Protein AF-A0A914TW33-F1 (afdb_monomer)

Solvent-accessible surface area (backbone atoms only — not comparable to full-atom values): 10753 Å² total; per-residue (Å²): 112,72,66,63,51,52,50,54,51,51,51,52,47,51,56,58,58,33,64,78,43,90,45,73,62,55,29,31,45,52,51,35,54,52,38,49,52,51,46,54,52,46,65,73,74,45,89,74,93,46,74,65,55,53,50,48,47,53,54,30,50,54,36,48,55,54,39,37,50,64,62,45,38,86,74,41,42,73,59,54,51,50,37,69,62,43,51,62,33,57,78,67,67,37,55,77,65,50,42,69,50,54,79,52,48,56,56,52,44,53,53,47,68,72,42,51,69,60,42,55,53,51,50,50,54,53,39,63,72,62,34,91,52,61,70,59,25,47,51,52,49,52,51,36,52,50,53,50,50,50,51,53,52,49,39,52,55,61,58,67,38,76,69,39,67,85,49,68,61,65,77,65,54,77,56,67,66,59,54,53,58,60,56,57,76,73,55,86,88,127

Sequence (190 aa):
ALLNGQQAEIEGLLNRLAVALKTKKEKLVFQINNYDIILTVLDEKLQGETKERTSFWELQQTKINAYVEEVLYPHFHSLIQFVNECEPLIDQNHSQLLKRHTGKVMQLVRSFGADWKRAIEAINHEILQSFTNFKNGTAILQNAFTQFIQYYQRFNKVLSHEAFNECTVKQELINVHHIMMELKKYKPVY

Secondary structure (DSSP, 8-state):
-HHHHHHHHHHHHHHHHHTTSSSHHHHHHHHHHHHHHHHHHHHHHS-S--HHHHHHHHHHHHHHHHHHHHHHHHHHHHHHHHHHHHHHHHHTT-HHHHGGGHHHHHHHHHHHHHHHHHHHHHHHHHHHHH-SSHHHHHHHHHHHHHHHHHHHHHHHHHHTSGGGTT-GGGGGPPPHHHHHHHHGGGS---

Mean predicted aligned error: 4.87 Å

Structure (mmCIF, N/CA/C/O backbone):
data_AF-A0A914TW33-F1
#
_entry.id   AF-A0A914TW33-F1
#
loop_
_atom_site.group_PDB
_atom_site.id
_atom_site.type_symbol
_atom_site.label_atom_id
_atom_site.label_alt_id
_atom_site.label_comp_id
_atom_site.label_asym_id
_atom_site.label_entity_id
_atom_site.label_seq_id
_atom_site.pdbx_PDB_ins_code
_atom_site.Cartn_x
_atom_site.Cartn_y
_atom_site.Cartn_z
_atom_site.occupancy
_atom_site.B_iso_or_equiv
_atom_site.auth_seq_id
_atom_site.auth_comp_id
_atom_site.auth_asym_id
_atom_site.auth_atom_id
_atom_site.pdbx_PDB_model_num
ATOM 1 N N . ALA A 1 1 ? -5.114 -11.740 33.900 1.00 54.72 1 ALA A N 1
ATOM 2 C CA . ALA A 1 1 ? -5.649 -13.077 33.557 1.00 54.72 1 ALA A CA 1
ATOM 3 C C . ALA A 1 1 ? -7.056 -12.980 32.964 1.00 54.72 1 ALA A C 1
ATOM 5 O O . ALA A 1 1 ? -7.226 -13.397 31.830 1.00 54.72 1 ALA A O 1
ATOM 6 N N . LEU A 1 2 ? -8.028 -12.375 33.664 1.00 52.53 2 LEU A N 1
ATOM 7 C CA . LEU A 1 2 ? -9.405 -12.226 33.162 1.00 52.53 2 LEU A CA 1
ATOM 8 C C . LEU A 1 2 ? -9.514 -11.291 31.934 1.00 52.53 2 LEU A C 1
ATOM 10 O O . LEU A 1 2 ? -10.182 -11.631 30.966 1.00 52.53 2 LEU A O 1
ATOM 14 N N . LEU A 1 3 ? -8.795 -10.161 31.947 1.00 56.41 3 LEU A N 1
ATOM 15 C CA . LEU A 1 3 ? -8.802 -9.165 30.862 1.00 56.41 3 LEU A CA 1
ATOM 16 C C . LEU A 1 3 ? -8.134 -9.675 29.568 1.00 56.41 3 LEU A C 1
ATOM 18 O O . LEU A 1 3 ? -8.701 -9.527 28.492 1.00 56.41 3 LEU A O 1
ATOM 22 N N . ASN A 1 4 ? -7.005 -10.391 29.662 1.00 60.34 4 ASN A N 1
ATOM 23 C CA . ASN A 1 4 ? -6.385 -11.051 28.498 1.00 60.34 4 ASN A CA 1
ATOM 24 C C . ASN A 1 4 ? -7.306 -12.104 27.856 1.00 60.34 4 ASN A C 1
ATOM 26 O O . ASN A 1 4 ? -7.299 -12.265 26.639 1.00 60.34 4 ASN A O 1
ATOM 30 N N . GLY A 1 5 ? -8.104 -12.816 28.663 1.00 64.12 5 GLY A N 1
ATOM 31 C CA . GLY A 1 5 ? -9.120 -13.738 28.150 1.00 64.12 5 GLY A CA 1
ATOM 32 C C . GLY A 1 5 ? -10.203 -13.000 27.362 1.00 64.12 5 GLY A C 1
ATOM 33 O O . GLY A 1 5 ? -10.539 -13.401 26.256 1.00 64.12 5 GLY A O 1
ATOM 34 N N . GLN A 1 6 ? -10.680 -11.864 27.877 1.00 72.94 6 GLN A N 1
ATOM 35 C CA . GLN A 1 6 ? -11.671 -11.029 27.189 1.00 72.94 6 GLN A CA 1
ATOM 36 C C . GLN A 1 6 ? -11.145 -10.442 25.872 1.00 72.94 6 GLN A C 1
ATOM 38 O O . GLN A 1 6 ? -11.898 -10.354 24.906 1.00 72.94 6 GLN A O 1
ATOM 43 N N . GLN A 1 7 ? -9.858 -10.095 25.793 1.00 75.31 7 GLN A N 1
ATOM 44 C CA . GLN A 1 7 ? -9.239 -9.623 24.553 1.00 75.31 7 GLN A CA 1
ATOM 45 C C . GLN A 1 7 ? -9.277 -10.690 23.448 1.00 75.31 7 GLN A C 1
ATOM 47 O O . GLN A 1 7 ? -9.722 -10.402 22.337 1.00 75.31 7 GLN A O 1
ATOM 52 N N . ALA A 1 8 ? -8.837 -11.915 23.752 1.00 82.12 8 ALA A N 1
ATOM 53 C CA . ALA A 1 8 ? -8.838 -13.014 22.788 1.00 82.12 8 ALA A CA 1
ATOM 54 C C . ALA A 1 8 ? -10.262 -13.362 22.320 1.00 82.12 8 ALA A C 1
ATOM 56 O O . ALA A 1 8 ? -10.480 -13.641 21.141 1.00 82.12 8 ALA A O 1
ATOM 57 N N . GLU A 1 9 ? -11.247 -13.276 23.219 1.00 87.06 9 GLU A N 1
ATOM 58 C CA . GLU A 1 9 ? -12.662 -13.458 22.878 1.00 87.06 9 GLU A CA 1
ATOM 59 C C . GLU A 1 9 ? -13.184 -12.356 21.945 1.00 87.06 9 GLU A C 1
ATOM 61 O O . GLU A 1 9 ? -13.879 -12.659 20.972 1.00 87.06 9 GLU A O 1
ATOM 66 N N . ILE A 1 10 ? -12.823 -11.087 22.185 1.00 87.88 10 ILE A N 1
ATOM 67 C CA . ILE A 1 10 ? -13.185 -9.965 21.302 1.00 87.88 10 ILE A CA 1
ATOM 68 C C . ILE A 1 10 ? -12.541 -10.145 19.928 1.00 87.88 10 ILE A C 1
ATOM 70 O O . ILE A 1 10 ? -13.226 -10.036 18.912 1.00 87.88 10 ILE A O 1
ATOM 74 N N . GLU A 1 11 ? -11.249 -10.463 19.867 1.00 87.69 11 GLU A N 1
ATOM 75 C CA . GLU A 1 11 ? -10.565 -10.716 18.600 1.00 87.69 11 GLU A CA 1
ATOM 76 C C . GLU A 1 11 ? -11.202 -11.897 17.849 1.00 87.69 11 GLU A C 1
ATOM 78 O O . GLU A 1 11 ? -11.516 -11.791 16.660 1.00 87.69 11 GLU A O 1
ATOM 83 N N . GLY A 1 12 ? -11.467 -13.005 18.545 1.00 89.31 12 GLY A N 1
ATOM 84 C CA . GLY A 1 12 ? -12.140 -14.176 17.989 1.00 89.31 12 GLY A CA 1
ATOM 85 C C . GLY A 1 12 ? -13.562 -13.874 17.507 1.00 89.31 12 GLY A C 1
ATOM 86 O O . GLY A 1 12 ? -13.995 -14.387 16.472 1.00 89.31 12 GLY A O 1
ATOM 87 N N . LEU A 1 13 ? -14.304 -13.019 18.213 1.00 91.62 13 LEU A N 1
ATOM 88 C CA . LEU A 1 13 ? -15.614 -12.537 17.779 1.00 91.62 13 LEU A CA 1
ATOM 89 C C . LEU A 1 13 ? -15.503 -11.684 16.511 1.00 91.62 13 LEU A C 1
ATOM 91 O O . LEU A 1 13 ? -16.195 -11.972 15.536 1.00 91.62 13 LEU A O 1
ATOM 95 N N . LEU A 1 14 ? -14.615 -10.687 16.486 1.00 93.38 14 LEU A N 1
ATOM 96 C CA . LEU A 1 14 ? -14.421 -9.816 15.324 1.00 93.38 14 LEU A CA 1
ATOM 97 C C . LEU 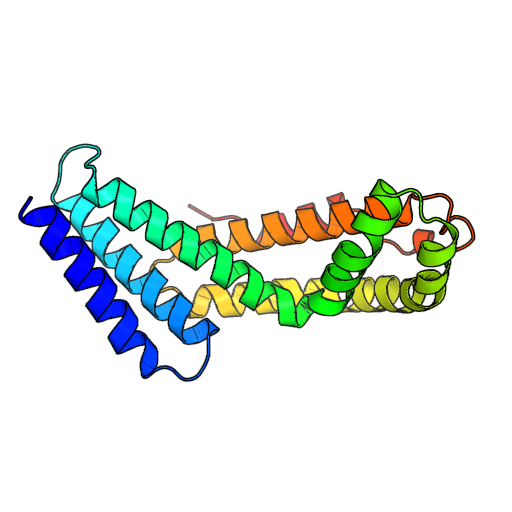A 1 14 ? -13.967 -10.607 14.092 1.00 93.38 14 LEU A C 1
ATOM 99 O O . LEU A 1 14 ? -14.456 -10.359 12.992 1.00 93.38 14 LEU A O 1
ATOM 103 N N . ASN A 1 15 ? -13.088 -11.596 14.266 1.00 91.06 15 ASN A N 1
ATOM 104 C CA . ASN A 1 15 ? -12.679 -12.499 13.191 1.00 91.06 15 ASN A CA 1
ATOM 105 C C . ASN A 1 15 ? -13.863 -13.315 12.648 1.00 91.06 15 ASN A C 1
ATOM 107 O O . ASN A 1 15 ? -14.022 -13.408 11.432 1.00 91.06 15 ASN A O 1
ATOM 111 N N . ARG A 1 16 ? -14.722 -13.862 13.520 1.00 93.12 16 ARG A N 1
ATOM 112 C CA . ARG A 1 16 ? -15.929 -14.602 13.105 1.00 93.12 16 ARG A CA 1
ATOM 113 C C . ARG A 1 16 ? -16.929 -13.712 12.373 1.00 93.12 16 ARG A C 1
ATOM 115 O O . ARG A 1 16 ? -17.438 -14.113 11.332 1.00 93.12 16 ARG A O 1
ATOM 122 N N . LEU A 1 17 ? -17.181 -12.505 12.876 1.00 92.62 17 LEU A N 1
ATOM 123 C CA . LEU A 1 17 ? -18.091 -11.552 12.235 1.00 92.62 17 LEU A CA 1
ATOM 124 C C .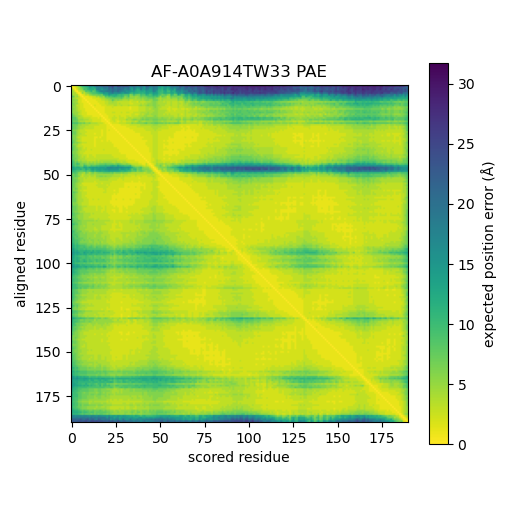 LEU A 1 17 ? -17.562 -11.097 10.872 1.00 92.62 17 LEU A C 1
ATOM 126 O O . LEU A 1 17 ? -18.326 -11.016 9.912 1.00 92.62 17 LEU A O 1
ATOM 130 N N . ALA A 1 18 ? -16.248 -10.894 10.749 1.00 93.69 18 ALA A N 1
ATOM 131 C CA . ALA A 1 18 ? -15.623 -10.542 9.480 1.00 93.69 18 ALA A CA 1
ATOM 132 C C . ALA A 1 18 ? -15.831 -11.618 8.395 1.00 93.69 18 ALA A C 1
ATOM 134 O O . ALA A 1 18 ? -15.844 -11.286 7.214 1.00 93.69 18 ALA A O 1
ATOM 135 N N . VAL A 1 19 ? -16.052 -12.895 8.740 1.00 92.50 19 VAL A N 1
ATOM 136 C CA 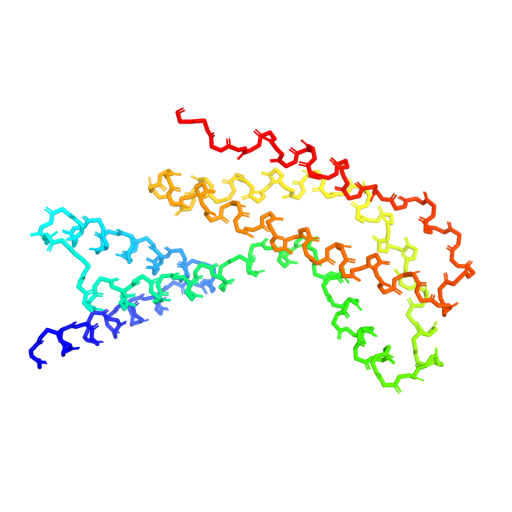. VAL A 1 19 ? -16.329 -13.953 7.742 1.00 92.50 19 VAL A CA 1
ATOM 137 C C . VAL A 1 19 ? -17.565 -13.640 6.893 1.00 92.50 19 VAL A C 1
ATOM 139 O O . VAL A 1 19 ? -17.589 -14.017 5.724 1.00 92.50 19 VAL A O 1
ATOM 142 N N . ALA A 1 20 ? -18.545 -12.909 7.435 1.00 92.62 20 ALA A N 1
ATOM 143 C CA . ALA A 1 20 ? -19.756 -12.524 6.710 1.00 92.62 20 ALA A CA 1
ATOM 144 C C . ALA A 1 20 ? -19.512 -11.486 5.595 1.00 92.62 20 ALA A C 1
ATOM 146 O O . ALA A 1 20 ? -20.360 -11.312 4.720 1.00 92.62 20 ALA A O 1
ATOM 147 N N . LEU A 1 21 ? -18.368 -10.796 5.611 1.00 94.50 21 LEU A N 1
ATOM 148 C CA . LEU A 1 21 ? -18.008 -9.797 4.606 1.00 94.50 21 LEU A CA 1
ATOM 149 C C . LEU A 1 21 ? -17.399 -10.470 3.372 1.00 94.50 21 LEU A C 1
ATOM 151 O O . LEU A 1 21 ? -16.697 -11.481 3.473 1.00 94.50 21 LEU A O 1
ATOM 155 N N . LYS A 1 22 ? -17.665 -9.913 2.187 1.00 93.62 22 LYS A N 1
ATOM 156 C CA . LYS A 1 22 ? -17.358 -10.579 0.914 1.00 93.62 22 LYS A CA 1
ATOM 157 C C . LYS A 1 22 ? -15.883 -10.462 0.566 1.00 93.62 22 LYS A C 1
ATOM 159 O O . LYS A 1 22 ? -15.244 -11.451 0.211 1.00 93.62 22 LYS A O 1
ATOM 164 N N . THR A 1 23 ? -15.337 -9.259 0.672 1.00 95.12 23 THR A N 1
ATOM 165 C CA . THR A 1 23 ? -13.976 -8.956 0.227 1.00 95.12 23 THR A CA 1
ATOM 166 C C . THR A 1 23 ? -13.000 -8.909 1.396 1.00 95.12 23 THR A C 1
ATOM 168 O O . THR A 1 23 ? -13.355 -8.576 2.527 1.00 95.12 23 THR A O 1
ATOM 171 N N . LYS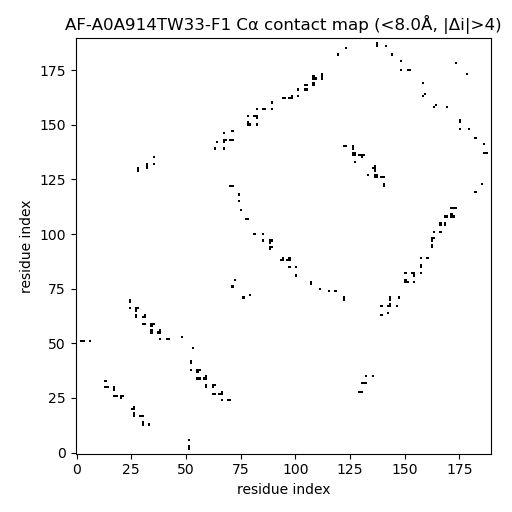 A 1 24 ? -11.726 -9.217 1.125 1.00 95.00 24 LYS A N 1
ATOM 172 C CA . LYS A 1 24 ? -10.644 -9.050 2.107 1.00 95.00 24 LYS A CA 1
ATOM 173 C C . LYS A 1 24 ? -10.558 -7.600 2.597 1.00 95.00 24 LYS A C 1
ATOM 175 O O . LYS A 1 24 ? -10.370 -7.373 3.787 1.00 95.00 24 LYS A O 1
ATOM 180 N N . LYS A 1 25 ? -10.766 -6.636 1.699 1.00 95.38 25 LYS A N 1
ATOM 181 C CA . LYS A 1 25 ? -10.751 -5.209 2.018 1.00 95.38 25 LYS A CA 1
ATOM 182 C C . LYS A 1 25 ? -11.856 -4.815 3.005 1.00 95.38 25 LYS A C 1
ATOM 184 O O . LYS A 1 25 ? -11.545 -4.217 4.028 1.00 95.38 25 LYS A O 1
ATOM 189 N N . GLU A 1 26 ? -13.106 -5.231 2.777 1.00 96.06 26 GLU A N 1
ATOM 190 C CA . GLU A 1 26 ? -14.219 -4.986 3.717 1.00 96.06 26 GLU A CA 1
ATOM 191 C C . GLU A 1 26 ? -13.932 -5.572 5.106 1.00 96.06 26 GLU A C 1
ATOM 193 O O . GLU A 1 26 ? -14.190 -4.921 6.118 1.00 96.06 26 GLU A O 1
ATOM 198 N N . LYS A 1 27 ? -13.349 -6.778 5.167 1.00 96.88 27 LYS A N 1
ATOM 199 C CA . LYS A 1 27 ? -12.944 -7.418 6.432 1.00 96.88 27 LYS A CA 1
ATOM 200 C C . LYS A 1 27 ? -11.944 -6.570 7.202 1.00 96.88 27 LYS A C 1
ATOM 202 O O . LYS A 1 27 ? -12.100 -6.386 8.406 1.00 96.88 27 LYS A O 1
ATOM 207 N N . LEU A 1 28 ? -10.936 -6.048 6.509 1.00 97.25 28 LEU A N 1
ATOM 208 C CA . LEU A 1 28 ? -9.917 -5.195 7.110 1.00 97.25 28 LEU A CA 1
ATOM 209 C C . LEU A 1 28 ? -10.517 -3.876 7.602 1.00 97.25 28 LEU A C 1
ATOM 211 O O . LEU A 1 28 ? -10.275 -3.512 8.748 1.00 97.25 28 LEU A O 1
ATOM 215 N N . VAL A 1 29 ? -11.358 -3.215 6.798 1.00 97.12 29 VAL A N 1
ATOM 216 C CA . VAL A 1 29 ? -12.061 -1.981 7.199 1.00 97.12 29 VAL A CA 1
ATOM 217 C C . VAL A 1 29 ? -12.903 -2.211 8.452 1.00 97.12 29 VAL A C 1
ATOM 219 O O . VAL A 1 29 ? -12.798 -1.454 9.415 1.00 97.12 29 VAL A O 1
ATOM 222 N N . PHE A 1 30 ? -13.689 -3.291 8.481 1.00 96.94 30 PHE A N 1
ATOM 223 C CA . PHE A 1 30 ? -14.487 -3.660 9.649 1.00 96.94 30 PHE A CA 1
ATOM 224 C C . PHE A 1 30 ? -13.618 -3.828 10.898 1.00 96.94 30 PHE A C 1
ATOM 226 O O . PHE A 1 30 ? -13.924 -3.254 11.942 1.00 96.94 30 PHE A O 1
ATOM 233 N N . GLN A 1 31 ? -12.524 -4.583 10.801 1.00 96.12 31 GLN A N 1
ATOM 234 C CA . GLN A 1 31 ? -11.638 -4.823 11.939 1.00 96.12 31 GLN A CA 1
ATOM 235 C C . GLN A 1 31 ? -10.969 -3.534 12.424 1.00 96.12 31 GLN A C 1
ATOM 237 O O . GLN A 1 31 ? -10.985 -3.263 13.621 1.00 96.12 31 GLN A O 1
ATOM 242 N N . ILE A 1 32 ? -10.446 -2.713 11.509 1.00 97.31 32 ILE A N 1
ATOM 243 C CA . ILE A 1 32 ? -9.796 -1.438 11.841 1.00 97.31 32 ILE A CA 1
ATOM 244 C C . ILE A 1 32 ? -10.771 -0.496 12.552 1.00 97.31 32 ILE A C 1
ATOM 246 O O . ILE A 1 32 ? -10.406 0.057 13.587 1.00 97.31 32 ILE A O 1
ATOM 250 N N . ASN A 1 33 ? -12.001 -0.354 12.042 1.00 96.81 33 ASN A N 1
ATOM 251 C CA . ASN A 1 33 ? -13.030 0.495 12.650 1.00 96.81 33 ASN A CA 1
ATOM 252 C C . ASN A 1 33 ? -13.433 -0.004 14.047 1.00 96.81 33 ASN A C 1
ATOM 254 O O . ASN A 1 33 ? -13.605 0.798 14.959 1.00 96.81 33 ASN A O 1
ATOM 258 N N . ASN A 1 34 ? -13.547 -1.321 14.250 1.00 96.00 34 ASN A N 1
ATOM 259 C CA . ASN A 1 34 ? -13.864 -1.867 15.573 1.00 96.00 34 ASN A CA 1
ATOM 260 C C . ASN A 1 34 ? -12.715 -1.670 16.568 1.00 96.00 34 ASN A C 1
ATOM 262 O O . ASN A 1 34 ? -12.959 -1.278 17.708 1.00 96.00 34 ASN A O 1
ATOM 266 N N . TYR A 1 35 ? -11.468 -1.898 16.150 1.00 95.38 35 TYR A N 1
ATOM 267 C CA . TYR A 1 35 ? -10.315 -1.628 17.008 1.00 95.38 35 TYR A CA 1
ATOM 268 C C . TYR A 1 35 ? -10.168 -0.135 17.314 1.00 95.38 35 TYR A C 1
ATOM 270 O O . TYR A 1 35 ? -9.824 0.203 18.439 1.00 95.38 35 TYR A O 1
ATOM 278 N N . ASP A 1 36 ? -10.496 0.753 16.372 1.00 95.81 36 ASP A N 1
ATOM 279 C CA . ASP A 1 36 ? -10.502 2.204 16.595 1.00 95.81 36 ASP A CA 1
ATOM 280 C C . ASP A 1 36 ? -11.473 2.612 17.710 1.00 95.81 36 ASP A C 1
ATOM 282 O O . ASP A 1 36 ? -11.112 3.373 18.606 1.00 95.81 36 ASP A O 1
ATOM 286 N N . ILE A 1 37 ? -12.684 2.046 17.698 1.00 94.31 37 ILE A N 1
ATOM 287 C CA . ILE A 1 37 ? -13.686 2.277 18.745 1.00 94.31 37 ILE A CA 1
ATOM 288 C C . ILE A 1 37 ? -13.186 1.748 20.092 1.00 94.31 37 ILE A C 1
ATOM 290 O O . ILE A 1 37 ? -13.278 2.452 21.095 1.00 94.31 37 ILE A O 1
ATOM 294 N N . ILE A 1 38 ? -12.633 0.530 20.125 1.00 92.88 38 ILE A N 1
ATOM 295 C CA . ILE A 1 38 ? -12.082 -0.058 21.356 1.00 92.88 38 ILE A CA 1
ATOM 296 C C . ILE A 1 38 ? -10.975 0.838 21.919 1.00 92.88 38 ILE A C 1
ATOM 298 O O . ILE A 1 38 ? -11.009 1.172 23.099 1.00 92.88 38 ILE A O 1
ATOM 302 N N . LEU A 1 39 ? -10.031 1.267 21.080 1.00 92.81 39 LEU A N 1
ATOM 303 C CA . LEU A 1 39 ? -8.931 2.143 21.481 1.00 92.81 39 LEU A CA 1
ATOM 304 C C . LEU A 1 39 ? -9.434 3.498 21.979 1.00 92.81 39 LEU A C 1
ATOM 306 O O . LEU A 1 39 ? -8.984 3.950 23.024 1.00 92.81 39 LEU A O 1
ATOM 310 N N . THR A 1 40 ? -10.422 4.090 21.304 1.00 92.94 40 THR A N 1
ATOM 311 C CA . THR A 1 40 ? -11.048 5.349 21.739 1.00 92.94 40 THR A CA 1
ATOM 312 C C . THR A 1 40 ? -11.652 5.210 23.138 1.00 92.94 40 THR A C 1
ATOM 314 O O . THR A 1 40 ? -11.407 6.042 24.006 1.00 92.94 40 THR A O 1
ATOM 317 N N . VAL A 1 41 ? -12.387 4.124 23.402 1.00 92.00 41 VAL A N 1
ATOM 318 C CA . VAL A 1 41 ? -12.974 3.868 24.729 1.00 92.00 41 VAL A CA 1
ATOM 319 C C . VAL A 1 41 ? -11.894 3.614 25.784 1.00 92.00 41 VAL A C 1
ATOM 321 O O . VAL A 1 41 ? -12.022 4.092 26.911 1.00 92.00 41 VAL A O 1
ATOM 324 N N . LEU A 1 42 ? -10.834 2.872 25.452 1.00 90.12 42 LEU A N 1
ATOM 325 C CA . LEU A 1 42 ? -9.726 2.625 26.379 1.00 90.12 42 LEU A CA 1
ATOM 326 C C . LEU A 1 42 ? -9.002 3.928 26.736 1.00 90.12 42 LEU A C 1
ATOM 328 O O . LEU A 1 42 ? -8.781 4.170 27.920 1.00 90.12 42 LEU A O 1
ATOM 332 N N . ASP A 1 43 ? -8.709 4.775 25.749 1.00 90.12 43 ASP A N 1
ATOM 333 C CA . ASP A 1 43 ? -8.043 6.067 25.947 1.00 90.12 43 ASP A CA 1
ATOM 334 C C . ASP A 1 43 ? -8.919 7.048 26.767 1.00 90.12 43 ASP A C 1
ATOM 336 O O . ASP A 1 43 ? -8.394 7.875 27.510 1.00 90.12 43 ASP A O 1
ATOM 340 N N . GLU A 1 44 ? -10.253 6.947 26.692 1.00 90.44 44 GLU A N 1
ATOM 341 C CA . GLU A 1 44 ? -11.180 7.761 27.499 1.00 90.44 44 GLU A CA 1
ATOM 342 C C . GLU A 1 44 ? -11.353 7.269 28.945 1.00 90.44 44 GLU A C 1
ATOM 344 O O . GLU A 1 44 ? -11.599 8.068 29.854 1.00 90.44 44 GLU A O 1
ATOM 349 N N . LYS A 1 45 ? -11.334 5.948 29.165 1.00 88.31 45 LYS A N 1
ATOM 350 C CA . LYS A 1 45 ? -11.702 5.334 30.456 1.00 88.31 45 LYS A CA 1
ATOM 351 C C . LYS A 1 45 ? -10.507 4.954 31.316 1.00 88.31 45 LYS A C 1
ATOM 353 O O . LYS A 1 45 ? -10.667 4.834 32.531 1.00 88.31 45 LYS A O 1
ATOM 358 N N . LEU A 1 46 ? -9.342 4.744 30.715 1.00 84.31 46 LEU A N 1
ATOM 359 C CA . LEU A 1 46 ? -8.130 4.340 31.413 1.00 84.31 46 LEU A CA 1
ATOM 360 C C . LEU A 1 46 ? -7.136 5.502 31.435 1.00 84.31 46 LEU A C 1
ATOM 362 O O . LEU A 1 46 ? -6.943 6.199 30.447 1.00 84.31 46 LEU A O 1
ATOM 366 N N . GLN A 1 47 ? -6.495 5.714 32.583 1.00 77.88 47 GLN A N 1
ATOM 367 C CA . GLN A 1 47 ? -5.400 6.673 32.698 1.00 77.88 47 GLN A CA 1
ATOM 368 C C . GLN A 1 47 ? -4.069 5.946 32.481 1.00 77.88 47 GLN A C 1
ATOM 370 O O . GLN A 1 47 ? -3.730 5.038 33.238 1.00 77.88 47 GLN A O 1
ATOM 375 N N . GLY A 1 48 ? -3.305 6.379 31.477 1.00 76.25 48 GLY A N 1
ATOM 376 C CA . GLY A 1 48 ? -1.976 5.846 31.165 1.00 76.25 48 GLY A CA 1
ATOM 377 C C . GLY A 1 48 ? -1.972 4.680 30.170 1.00 76.25 48 GLY A C 1
ATOM 378 O O . GLY A 1 48 ? -3.012 4.155 29.781 1.00 76.25 48 GLY A O 1
ATOM 379 N N . GLU A 1 49 ? -0.773 4.285 29.740 1.00 77.94 49 GLU A N 1
ATOM 380 C CA . GLU A 1 49 ? -0.588 3.181 28.794 1.00 77.94 49 GLU A CA 1
ATOM 381 C C . GLU A 1 49 ? -0.828 1.838 29.502 1.00 77.94 49 GLU A C 1
ATOM 383 O O . GLU A 1 49 ? -0.151 1.498 30.476 1.00 77.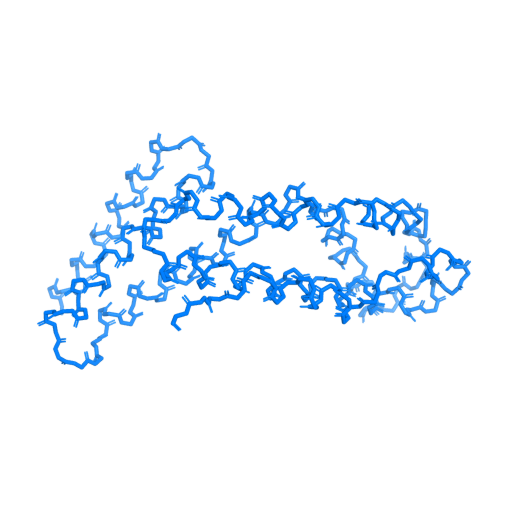94 49 GLU A O 1
ATOM 388 N N . THR A 1 50 ? -1.793 1.066 29.006 1.00 86.75 50 THR A N 1
ATOM 389 C CA . THR A 1 50 ? -2.103 -0.282 29.503 1.00 86.75 50 THR A CA 1
ATOM 390 C C . THR A 1 50 ? -1.699 -1.333 28.478 1.00 86.75 50 THR A C 1
ATOM 392 O O . THR A 1 50 ? -1.655 -1.060 27.278 1.00 86.75 50 THR A O 1
ATOM 395 N N . LYS A 1 51 ? -1.419 -2.560 28.934 1.00 87.06 51 LYS A N 1
ATOM 396 C CA . LYS A 1 51 ? -1.008 -3.661 28.043 1.00 87.06 51 LYS A CA 1
ATOM 397 C C . LYS A 1 51 ? -2.091 -3.987 27.016 1.00 87.06 51 LYS A C 1
ATOM 399 O O . LYS A 1 51 ? -1.787 -4.303 25.872 1.00 87.06 51 LYS A O 1
ATOM 404 N N . GLU A 1 52 ? -3.344 -3.893 27.433 1.00 84.44 52 GLU A N 1
ATOM 405 C CA . GLU A 1 52 ? -4.531 -4.132 26.624 1.00 84.44 52 GLU A CA 1
ATOM 406 C C . GLU A 1 52 ? -4.629 -3.108 25.490 1.00 84.44 52 GLU A C 1
ATOM 408 O O . GLU A 1 52 ? -4.813 -3.476 24.329 1.00 84.44 52 GLU A O 1
ATOM 413 N N . ARG A 1 53 ? -4.435 -1.825 25.815 1.00 89.56 53 ARG A N 1
ATOM 414 C CA . ARG A 1 53 ? -4.433 -0.734 24.837 1.00 89.56 53 ARG A CA 1
ATOM 415 C C . ARG A 1 53 ? -3.304 -0.905 23.823 1.00 89.56 53 ARG A C 1
ATOM 417 O O . ARG A 1 53 ? -3.567 -0.853 22.623 1.00 89.56 53 ARG A O 1
ATOM 424 N N . THR A 1 54 ? -2.085 -1.201 24.280 1.00 91.38 54 THR A N 1
ATOM 425 C CA . THR A 1 54 ? -0.956 -1.503 23.385 1.00 91.38 54 THR A CA 1
ATOM 426 C C . THR A 1 54 ? -1.265 -2.692 22.470 1.00 91.38 54 THR A C 1
ATOM 428 O O . THR A 1 54 ? -1.033 -2.618 21.267 1.00 91.38 54 THR A O 1
ATOM 431 N N . SER A 1 55 ? -1.856 -3.765 22.998 1.00 91.12 55 SER A N 1
ATOM 432 C CA . SER A 1 55 ? -2.132 -4.966 22.206 1.00 91.12 55 SER A CA 1
ATOM 433 C C . SER A 1 55 ? -3.219 -4.754 21.143 1.00 91.12 55 SER A C 1
ATOM 435 O O . SER A 1 55 ? -3.049 -5.166 19.994 1.00 91.12 55 SER A O 1
ATOM 437 N N . PHE A 1 56 ? -4.311 -4.050 21.467 1.00 92.56 56 PHE A N 1
ATOM 438 C CA . PHE A 1 56 ? -5.309 -3.670 20.459 1.00 92.56 56 PHE A CA 1
ATOM 439 C C . PHE A 1 56 ? -4.739 -2.713 19.410 1.00 92.56 56 PHE A C 1
ATOM 441 O O . PHE A 1 56 ? -5.104 -2.809 18.237 1.00 92.56 56 PHE A O 1
ATOM 448 N N . TRP A 1 57 ? -3.820 -1.831 19.804 1.00 94.12 57 TRP A N 1
ATOM 449 C CA . TRP A 1 57 ? -3.125 -0.953 18.871 1.00 94.12 57 TRP A CA 1
ATOM 450 C C . TRP A 1 57 ? -2.262 -1.757 17.890 1.00 94.12 57 TRP A C 1
ATOM 452 O O . TRP A 1 57 ? -2.370 -1.545 16.685 1.00 94.12 57 TRP A O 1
ATOM 462 N N . GLU A 1 58 ? -1.489 -2.741 18.356 1.00 94.94 58 GLU A N 1
ATOM 463 C CA . GLU A 1 58 ? -0.690 -3.629 17.493 1.00 94.94 58 GLU A CA 1
ATOM 464 C C . GLU A 1 58 ? -1.560 -4.433 16.512 1.00 94.94 58 GLU A C 1
ATOM 466 O O . GLU A 1 58 ? -1.234 -4.548 15.322 1.00 94.94 58 GLU A O 1
ATOM 471 N N . LEU A 1 59 ? -2.705 -4.947 16.983 1.00 94.19 59 LEU A N 1
ATOM 472 C CA . LEU A 1 59 ? -3.692 -5.607 16.126 1.00 94.19 59 LEU A CA 1
ATOM 473 C C . LEU A 1 59 ? -4.217 -4.643 15.057 1.00 94.19 59 LEU A C 1
ATOM 475 O O . LEU A 1 59 ? -4.231 -4.993 13.873 1.00 94.19 59 LEU A O 1
ATOM 479 N N . GLN A 1 60 ? -4.590 -3.420 15.444 1.00 95.88 60 GLN A N 1
ATOM 480 C CA . GLN A 1 60 ? -5.053 -2.397 14.509 1.00 95.88 60 GLN A CA 1
ATOM 481 C C . GLN A 1 60 ? -3.975 -2.052 13.476 1.00 95.88 60 GLN A C 1
ATOM 483 O O . GLN A 1 60 ? -4.276 -2.049 12.283 1.00 95.88 60 GLN A O 1
ATOM 488 N N . GLN A 1 61 ? -2.721 -1.840 13.892 1.00 97.38 61 GLN A N 1
ATOM 489 C CA . GLN A 1 61 ? -1.612 -1.546 12.978 1.00 97.38 61 GLN A CA 1
ATOM 490 C C . GLN A 1 61 ? -1.369 -2.690 11.991 1.00 97.38 61 GLN A C 1
ATOM 492 O O . GLN A 1 61 ? -1.180 -2.452 10.798 1.00 97.38 61 GLN A O 1
ATOM 497 N N . THR A 1 62 ? -1.459 -3.940 12.448 1.00 96.81 62 THR A N 1
ATOM 498 C CA . THR A 1 62 ? -1.349 -5.115 11.572 1.00 96.81 62 THR A CA 1
ATOM 499 C C . THR A 1 62 ? -2.432 -5.108 10.491 1.00 96.81 62 THR A C 1
ATOM 501 O O . THR A 1 62 ? -2.145 -5.370 9.320 1.00 96.81 62 THR A O 1
ATOM 504 N N . LYS A 1 63 ? -3.680 -4.779 10.854 1.00 97.25 63 LYS A N 1
ATOM 505 C CA . LYS A 1 63 ? -4.775 -4.673 9.877 1.00 97.25 63 LYS A CA 1
ATOM 506 C C . LYS A 1 63 ? -4.621 -3.465 8.960 1.00 97.25 63 LYS A C 1
ATOM 508 O O . LYS A 1 63 ? -4.887 -3.608 7.771 1.00 97.25 63 LYS A O 1
ATOM 513 N N . ILE A 1 64 ? -4.160 -2.322 9.472 1.00 98.06 64 ILE A N 1
ATOM 514 C CA . ILE A 1 64 ? -3.872 -1.127 8.666 1.00 98.06 64 ILE A CA 1
ATOM 515 C C . ILE A 1 64 ? -2.822 -1.453 7.606 1.00 98.06 64 ILE A C 1
ATOM 517 O O . ILE A 1 64 ? -3.073 -1.204 6.434 1.00 98.06 64 ILE A O 1
ATOM 521 N N . ASN A 1 65 ? -1.703 -2.080 7.973 1.00 97.69 65 ASN A N 1
ATOM 522 C CA . ASN A 1 65 ? -0.662 -2.456 7.012 1.00 97.69 65 ASN A CA 1
ATOM 523 C C . ASN A 1 65 ? -1.208 -3.396 5.926 1.00 97.69 65 ASN A C 1
ATOM 525 O O . ASN A 1 65 ? -0.982 -3.177 4.740 1.00 97.69 65 ASN A O 1
ATOM 529 N N . ALA A 1 66 ? -2.003 -4.399 6.312 1.00 97.88 66 ALA A N 1
ATOM 530 C CA . ALA A 1 66 ? -2.651 -5.283 5.346 1.00 97.88 66 ALA A CA 1
ATOM 531 C C . ALA A 1 66 ? -3.660 -4.544 4.447 1.00 97.88 66 ALA A C 1
ATOM 533 O O . ALA A 1 66 ? -3.777 -4.863 3.268 1.00 97.88 66 ALA A O 1
ATOM 534 N N . TYR A 1 67 ? -4.393 -3.567 4.983 1.00 98.31 67 TYR A N 1
ATOM 535 C CA . TYR A 1 67 ? -5.337 -2.751 4.218 1.00 98.31 67 TYR A CA 1
ATOM 536 C C . TYR A 1 67 ? -4.621 -1.830 3.230 1.00 98.31 67 TYR A C 1
ATOM 538 O O . TYR A 1 67 ? -5.067 -1.689 2.093 1.00 98.31 67 TYR A O 1
ATOM 546 N N . VAL A 1 68 ? -3.497 -1.242 3.643 1.00 98.12 68 VAL A N 1
ATOM 547 C CA . VAL A 1 68 ? -2.676 -0.394 2.781 1.00 98.12 68 VAL A CA 1
ATOM 548 C C . VAL A 1 68 ? -2.180 -1.177 1.561 1.00 98.12 68 VAL A C 1
ATOM 550 O O . VAL A 1 68 ? -2.271 -0.686 0.438 1.00 98.12 68 VAL A O 1
ATOM 553 N N . GLU A 1 69 ? -1.729 -2.416 1.740 1.00 97.06 69 GLU A N 1
ATOM 554 C CA . GLU A 1 69 ? -1.374 -3.280 0.607 1.00 97.06 69 GLU A CA 1
ATOM 555 C C . GLU A 1 69 ? -2.567 -3.494 -0.338 1.00 97.06 69 GLU A C 1
ATOM 557 O O . GLU A 1 69 ? -2.461 -3.300 -1.550 1.00 97.06 69 GLU A O 1
ATOM 562 N N . GLU A 1 70 ? -3.737 -3.828 0.214 1.00 97.25 70 GLU A N 1
ATOM 563 C CA . GLU A 1 70 ? -4.957 -4.093 -0.562 1.00 97.25 70 GLU A CA 1
ATOM 564 C C . GLU A 1 70 ? -5.499 -2.862 -1.303 1.00 97.25 70 GLU A C 1
ATOM 566 O O . GLU A 1 70 ? -6.151 -3.011 -2.340 1.00 97.25 70 GLU A O 1
ATOM 571 N N . VAL A 1 71 ? -5.269 -1.648 -0.791 1.00 97.25 71 VAL A N 1
ATOM 572 C CA . VAL A 1 71 ? -5.692 -0.411 -1.466 1.00 97.25 71 VAL A CA 1
ATOM 573 C C . VAL A 1 71 ? -4.690 0.022 -2.536 1.00 97.25 71 VAL A C 1
ATOM 575 O O . VAL A 1 71 ? -5.097 0.531 -3.575 1.00 97.25 71 VAL A O 1
ATOM 578 N N . LEU A 1 72 ? -3.390 -0.225 -2.343 1.00 97.56 72 LEU A N 1
ATOM 579 C CA . LEU A 1 72 ? -2.359 0.120 -3.328 1.00 97.56 72 LEU A CA 1
ATOM 580 C C . LEU A 1 72 ? -2.319 -0.854 -4.510 1.00 97.56 72 LEU A C 1
ATOM 582 O O . LEU A 1 72 ? -2.063 -0.441 -5.646 1.00 97.56 72 LEU A O 1
ATOM 586 N N . TYR A 1 73 ? -2.565 -2.142 -4.260 1.00 96.69 73 TYR A N 1
ATOM 587 C CA . TYR A 1 73 ? -2.363 -3.203 -5.245 1.00 96.69 73 TYR A CA 1
ATOM 588 C C . TYR A 1 73 ? -3.133 -2.996 -6.563 1.00 96.69 73 TYR A C 1
ATOM 590 O O . TYR A 1 73 ? -2.496 -3.073 -7.614 1.00 96.69 73 TYR A O 1
ATOM 598 N N . PRO A 1 74 ? -4.439 -2.651 -6.582 1.00 96.50 74 PRO A N 1
ATOM 599 C CA . PRO A 1 74 ? -5.178 -2.462 -7.835 1.00 96.50 74 PRO A CA 1
ATOM 600 C C . PRO A 1 74 ? -4.598 -1.372 -8.748 1.00 96.50 74 PRO A C 1
ATOM 602 O O . PRO A 1 74 ? -4.792 -1.422 -9.959 1.00 96.50 74 PRO A O 1
ATOM 605 N N . HIS A 1 75 ? -3.881 -0.400 -8.178 1.00 97.12 75 HIS A N 1
ATOM 606 C CA . HIS A 1 75 ? -3.308 0.726 -8.913 1.00 97.12 75 HIS A CA 1
ATOM 607 C C . HIS A 1 75 ? -1.849 0.504 -9.317 1.00 97.12 75 HIS A C 1
ATOM 609 O O . HIS A 1 75 ? -1.426 0.954 -10.381 1.00 97.12 75 HIS A O 1
ATOM 615 N N . PHE A 1 76 ? -1.070 -0.174 -8.470 1.00 97.25 76 PHE A N 1
ATOM 616 C CA . PHE A 1 76 ? 0.386 -0.251 -8.613 1.00 97.25 76 PHE A CA 1
ATOM 617 C C . PHE A 1 76 ? 0.927 -1.683 -8.705 1.00 97.25 76 PHE A C 1
ATOM 619 O O . PHE A 1 76 ? 2.143 -1.874 -8.662 1.00 97.25 76 PHE A O 1
ATOM 626 N N . HIS A 1 77 ? 0.062 -2.689 -8.878 1.00 95.94 77 HIS A N 1
ATOM 627 C CA . HIS A 1 77 ? 0.437 -4.106 -8.937 1.00 95.94 77 HIS A CA 1
ATOM 628 C C . HIS A 1 77 ? 1.621 -4.386 -9.873 1.00 95.94 77 HIS A C 1
ATOM 630 O O . HIS A 1 77 ? 2.571 -5.045 -9.460 1.00 95.94 77 HIS A O 1
ATOM 636 N N . SER A 1 78 ? 1.610 -3.865 -11.105 1.00 96.06 78 SER A N 1
ATOM 637 C CA . SER A 1 78 ? 2.677 -4.146 -12.075 1.00 96.06 78 SER A CA 1
ATOM 638 C C . SER A 1 78 ? 4.038 -3.600 -11.627 1.00 96.06 78 SER A C 1
ATOM 640 O O . SER A 1 78 ? 5.060 -4.253 -11.836 1.00 96.06 78 SER A O 1
ATOM 642 N N . LEU A 1 79 ? 4.055 -2.435 -10.970 1.00 97.06 79 LEU A N 1
ATOM 643 C CA . LEU A 1 79 ? 5.267 -1.858 -10.385 1.00 97.06 79 LEU A CA 1
ATOM 644 C C . LEU A 1 79 ? 5.737 -2.692 -9.189 1.00 97.06 79 LEU A C 1
ATOM 646 O O . LEU A 1 79 ? 6.911 -3.046 -9.118 1.00 97.06 79 LEU A O 1
ATOM 650 N N . ILE A 1 80 ? 4.822 -3.045 -8.281 1.00 96.88 80 ILE A N 1
ATOM 651 C CA . ILE A 1 80 ? 5.115 -3.855 -7.089 1.00 96.88 80 ILE A CA 1
ATOM 652 C C . ILE A 1 80 ? 5.684 -5.221 -7.493 1.00 96.88 80 ILE A C 1
ATOM 654 O O . ILE A 1 80 ? 6.714 -5.643 -6.970 1.00 96.88 80 ILE A O 1
ATOM 658 N N . GLN A 1 81 ? 5.054 -5.896 -8.457 1.00 96.69 81 GLN A N 1
ATOM 659 C CA . GLN A 1 81 ? 5.516 -7.181 -8.972 1.00 96.69 81 GLN A CA 1
ATOM 660 C C . GLN A 1 81 ? 6.898 -7.057 -9.611 1.00 96.69 81 GLN A C 1
ATOM 662 O O . GLN A 1 81 ? 7.769 -7.866 -9.316 1.00 96.69 81 GLN A O 1
ATOM 667 N N . PHE A 1 82 ? 7.129 -6.032 -10.436 1.00 97.19 82 PHE A N 1
ATOM 668 C CA . PHE A 1 82 ? 8.440 -5.808 -11.042 1.00 97.19 82 PHE A CA 1
ATOM 669 C C . PHE A 1 82 ? 9.536 -5.626 -9.987 1.00 97.19 82 PHE A C 1
ATOM 671 O O . PHE A 1 82 ? 10.599 -6.227 -10.108 1.00 97.19 82 PHE A O 1
ATOM 678 N N . VAL A 1 83 ? 9.284 -4.831 -8.943 1.00 97.25 83 VAL A N 1
ATOM 679 C CA . VAL A 1 83 ? 10.238 -4.639 -7.842 1.00 97.25 83 VAL A CA 1
ATOM 680 C C . VAL A 1 83 ? 10.514 -5.964 -7.128 1.00 97.25 83 VAL A C 1
ATOM 682 O O . VAL A 1 83 ? 11.673 -6.345 -6.988 1.00 97.25 83 VAL A O 1
ATOM 685 N N . ASN A 1 84 ? 9.463 -6.692 -6.747 1.00 96.44 84 ASN A N 1
ATOM 686 C CA . ASN A 1 84 ? 9.588 -7.957 -6.021 1.00 96.44 84 ASN A CA 1
ATOM 687 C C . ASN A 1 84 ? 10.245 -9.076 -6.857 1.00 96.44 84 ASN A C 1
ATOM 689 O O . ASN A 1 84 ? 10.868 -9.966 -6.289 1.00 96.44 84 ASN A O 1
ATOM 693 N N . GLU A 1 85 ? 10.121 -9.044 -8.188 1.00 96.25 85 GLU A N 1
ATOM 694 C CA . GLU A 1 85 ? 10.808 -9.969 -9.103 1.00 96.25 85 GLU A CA 1
ATOM 695 C C . GLU A 1 85 ? 12.285 -9.594 -9.298 1.00 96.25 85 GLU A C 1
ATOM 697 O O . GLU A 1 85 ? 13.146 -10.470 -9.355 1.00 96.25 85 GLU A O 1
ATOM 702 N N . CYS A 1 86 ? 12.590 -8.300 -9.415 1.00 97.00 86 CYS A N 1
ATOM 703 C CA . CYS A 1 86 ? 13.919 -7.825 -9.794 1.00 97.00 86 CYS A CA 1
ATOM 704 C C . CYS A 1 86 ? 14.888 -7.681 -8.614 1.00 97.00 86 CYS A C 1
ATOM 706 O O . CYS A 1 86 ? 16.076 -7.944 -8.789 1.00 97.00 86 CYS A O 1
ATOM 708 N N . GLU A 1 87 ? 14.427 -7.265 -7.431 1.00 97.12 87 GLU A N 1
ATOM 709 C CA . GLU A 1 87 ? 15.305 -7.072 -6.265 1.00 97.12 87 GLU A CA 1
ATOM 710 C C . GLU A 1 87 ? 16.069 -8.348 -5.870 1.00 97.12 87 GLU A C 1
ATOM 712 O O . GLU A 1 87 ? 17.295 -8.274 -5.784 1.00 97.12 87 GLU A O 1
ATOM 717 N N . PRO A 1 88 ? 15.437 -9.537 -5.759 1.00 96.88 88 PRO A N 1
ATOM 718 C CA . PRO A 1 88 ? 16.172 -10.765 -5.456 1.00 96.88 88 PRO A CA 1
ATOM 719 C C . PRO A 1 88 ? 17.219 -11.121 -6.518 1.00 96.88 88 PRO A C 1
ATOM 721 O O . PRO A 1 88 ? 18.264 -11.680 -6.196 1.00 96.88 88 PRO A O 1
ATOM 724 N N . LEU A 1 89 ? 16.957 -10.800 -7.792 1.00 96.25 89 LEU A N 1
ATOM 725 C CA . LEU A 1 89 ? 17.909 -11.033 -8.881 1.00 96.25 89 LEU A CA 1
ATOM 726 C C . LEU A 1 89 ? 19.114 -10.095 -8.793 1.00 96.25 89 LEU A C 1
ATOM 728 O O . LEU A 1 89 ? 20.220 -10.511 -9.134 1.00 96.25 89 LEU A O 1
ATOM 732 N N . ILE A 1 90 ? 18.911 -8.857 -8.339 1.00 95.12 90 ILE A N 1
ATOM 733 C CA . ILE A 1 90 ? 19.998 -7.908 -8.070 1.00 95.12 90 ILE A CA 1
ATOM 734 C C . ILE A 1 90 ? 20.834 -8.408 -6.891 1.00 95.12 90 ILE A C 1
ATOM 736 O O . ILE A 1 90 ? 22.050 -8.518 -7.021 1.00 95.12 90 ILE A O 1
ATOM 740 N N . ASP A 1 91 ? 20.193 -8.788 -5.785 1.00 95.19 91 ASP A N 1
ATOM 741 C CA . ASP A 1 91 ? 20.885 -9.261 -4.580 1.00 95.19 91 ASP A CA 1
ATOM 742 C C . ASP A 1 91 ? 21.717 -10.532 -4.845 1.00 95.19 91 ASP A C 1
ATOM 744 O O . ASP A 1 91 ? 22.780 -10.729 -4.256 1.00 95.19 91 ASP A O 1
ATOM 748 N N . GLN A 1 92 ? 21.264 -11.380 -5.774 1.00 95.62 92 GLN A N 1
ATOM 749 C CA . GLN A 1 92 ? 21.950 -12.608 -6.198 1.00 95.62 92 GLN A CA 1
ATOM 750 C C . GLN A 1 92 ? 22.907 -12.410 -7.389 1.00 95.62 92 GLN A C 1
ATOM 752 O O . GLN A 1 92 ? 23.504 -13.377 -7.857 1.00 95.62 92 GLN A O 1
ATOM 757 N N . ASN A 1 93 ? 23.079 -11.182 -7.894 1.00 93.38 93 ASN A N 1
ATOM 758 C CA . ASN A 1 93 ? 23.905 -10.857 -9.069 1.00 93.38 93 ASN A CA 1
ATOM 759 C C . ASN A 1 93 ? 23.515 -11.619 -10.358 1.00 93.38 93 ASN A C 1
ATOM 761 O O . ASN A 1 93 ? 24.346 -11.919 -11.218 1.00 93.38 93 ASN A O 1
ATOM 765 N N . HIS A 1 94 ? 22.228 -11.916 -10.540 1.00 94.06 94 HIS A N 1
ATOM 766 C CA . HIS A 1 94 ? 21.691 -12.613 -11.710 1.00 94.06 94 HIS A CA 1
ATOM 767 C C . HIS A 1 94 ? 21.373 -11.657 -12.881 1.00 94.06 94 HIS A C 1
ATOM 769 O O . HIS A 1 94 ? 20.257 -11.632 -13.413 1.00 94.06 94 HIS A O 1
ATOM 775 N N . SER A 1 95 ? 22.368 -10.891 -13.344 1.00 90.44 95 SER A N 1
ATOM 776 C CA . SER A 1 95 ? 22.201 -9.825 -14.354 1.00 90.44 95 SER A CA 1
ATOM 777 C C . SER A 1 95 ? 21.586 -10.289 -15.683 1.00 90.44 95 SER A C 1
ATOM 779 O O . SER A 1 95 ? 20.855 -9.533 -16.325 1.00 90.44 95 SER A O 1
ATOM 781 N N . GLN A 1 96 ? 21.833 -11.533 -16.113 1.00 90.31 96 GLN A N 1
ATOM 782 C CA . GLN A 1 96 ? 21.231 -12.073 -17.342 1.00 90.31 96 GLN A CA 1
ATOM 783 C C . GLN A 1 96 ? 19.718 -12.299 -17.218 1.00 90.31 96 GLN A C 1
ATOM 785 O O . GLN A 1 96 ? 18.983 -12.065 -18.178 1.00 90.31 96 GLN A O 1
ATOM 790 N N . LEU A 1 97 ? 19.245 -12.735 -16.045 1.00 92.50 97 LEU A N 1
ATOM 791 C CA . LEU A 1 97 ? 17.814 -12.897 -15.783 1.00 92.50 97 LEU A CA 1
ATOM 792 C C . LEU A 1 97 ? 17.136 -11.530 -15.683 1.00 92.50 97 LEU A C 1
ATOM 794 O O . LEU A 1 97 ? 16.069 -11.340 -16.260 1.00 92.50 97 LEU A O 1
ATOM 798 N N . LEU A 1 98 ? 17.805 -10.556 -15.062 1.00 92.06 98 LEU A N 1
ATOM 799 C CA . LEU A 1 98 ? 17.302 -9.192 -14.921 1.00 92.06 98 LEU A CA 1
ATOM 800 C C . LEU A 1 98 ? 17.030 -8.518 -16.280 1.00 92.06 98 LEU A C 1
ATOM 802 O O . LEU A 1 98 ? 15.980 -7.902 -16.465 1.00 92.06 98 LEU A O 1
ATOM 806 N N . LYS A 1 99 ? 17.905 -8.726 -17.278 1.00 91.19 99 LYS A N 1
ATOM 807 C CA . LYS A 1 99 ? 17.713 -8.219 -18.655 1.00 91.19 99 LYS A CA 1
ATOM 808 C C . LYS A 1 99 ? 16.425 -8.715 -19.325 1.00 91.19 99 LYS A C 1
ATOM 810 O O . LYS A 1 99 ? 15.912 -8.048 -20.220 1.00 91.19 99 LYS A O 1
ATOM 815 N N . ARG A 1 100 ? 15.853 -9.847 -18.895 1.00 92.88 100 ARG A N 1
ATOM 816 C CA . ARG A 1 100 ? 14.570 -10.344 -19.433 1.00 92.88 100 ARG A CA 1
ATOM 817 C C . ARG A 1 100 ? 13.392 -9.438 -19.066 1.00 92.88 100 ARG A C 1
ATOM 819 O O . ARG A 1 100 ? 12.385 -9.441 -19.768 1.00 92.88 100 ARG A O 1
ATOM 826 N N . HIS A 1 101 ? 13.522 -8.631 -18.012 1.00 92.81 101 HIS A N 1
ATOM 827 C CA . HIS A 1 101 ? 12.483 -7.696 -17.583 1.00 92.81 101 HIS A CA 1
ATOM 828 C C . HIS A 1 101 ? 12.506 -6.371 -18.360 1.00 92.81 101 HIS A C 1
ATOM 830 O O . HIS A 1 101 ? 11.549 -5.605 -18.261 1.00 92.81 101 HIS A O 1
ATOM 836 N N . THR A 1 102 ? 13.528 -6.118 -19.189 1.00 89.62 102 THR A N 1
ATOM 837 C CA . THR A 1 102 ? 13.666 -4.891 -19.996 1.00 89.62 102 THR A CA 1
ATOM 838 C C . THR A 1 102 ? 12.431 -4.600 -20.852 1.00 89.62 102 THR A C 1
ATOM 840 O O . THR A 1 102 ? 11.981 -3.457 -20.909 1.00 89.62 102 THR A O 1
ATOM 843 N N . GLY A 1 103 ? 11.810 -5.630 -21.440 1.00 88.31 103 GLY A N 1
ATOM 844 C CA . GLY A 1 103 ? 10.589 -5.468 -22.239 1.00 88.31 103 GLY A CA 1
ATOM 845 C C . GLY A 1 103 ? 9.391 -4.916 -21.453 1.00 88.31 103 GLY A C 1
ATOM 846 O O . GLY A 1 103 ? 8.539 -4.248 -22.032 1.00 88.31 103 GLY A O 1
ATOM 847 N N . LYS A 1 104 ? 9.342 -5.131 -20.129 1.00 91.38 104 LYS A N 1
ATOM 848 C CA . LYS A 1 104 ? 8.275 -4.617 -19.252 1.00 91.38 104 LYS A CA 1
ATOM 849 C C . LYS A 1 104 ? 8.497 -3.151 -18.853 1.00 91.38 104 LYS A C 1
ATOM 851 O O . LYS A 1 104 ? 7.533 -2.451 -18.555 1.00 91.38 104 LYS A O 1
ATOM 856 N N . VAL A 1 105 ? 9.748 -2.673 -18.852 1.00 94.25 105 VAL A N 1
ATOM 857 C CA . VAL A 1 105 ? 10.122 -1.351 -18.309 1.00 94.25 105 VAL A CA 1
ATOM 858 C C . VAL A 1 105 ? 9.418 -0.215 -19.046 1.00 94.25 105 VAL A C 1
ATOM 860 O O . VAL A 1 105 ? 8.875 0.681 -18.407 1.00 94.25 105 VAL A O 1
ATOM 863 N N . MET A 1 106 ? 9.378 -0.261 -20.381 1.00 93.44 106 MET A N 1
ATOM 864 C CA . MET A 1 106 ? 8.765 0.808 -21.176 1.00 93.44 106 MET A CA 1
ATOM 865 C C . MET A 1 106 ? 7.283 0.990 -20.852 1.00 93.44 106 MET A C 1
ATOM 867 O O . MET A 1 106 ? 6.833 2.114 -20.633 1.00 93.44 106 MET A O 1
ATOM 871 N N . GLN A 1 107 ? 6.536 -0.113 -20.794 1.00 94.00 107 GLN A N 1
ATOM 872 C CA . GLN A 1 107 ? 5.119 -0.073 -20.462 1.00 94.00 107 GLN A CA 1
ATOM 873 C C . GLN A 1 107 ? 4.910 0.427 -19.031 1.00 94.00 107 GLN A C 1
ATOM 875 O O . GLN A 1 107 ? 4.084 1.311 -18.835 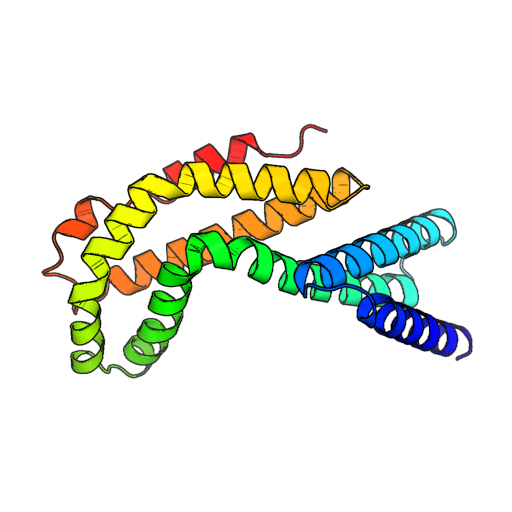1.00 94.00 107 GLN A O 1
ATOM 880 N N . LEU A 1 108 ? 5.690 -0.073 -18.065 1.00 95.94 108 LEU A N 1
ATOM 881 C CA . LEU A 1 108 ? 5.594 0.320 -16.655 1.00 95.94 108 LEU A CA 1
ATOM 882 C C . LEU A 1 108 ? 5.812 1.818 -16.440 1.00 95.94 108 LEU A C 1
ATOM 884 O O . LEU A 1 108 ? 5.021 2.450 -15.747 1.00 95.94 108 LEU A O 1
ATOM 888 N N . VAL A 1 109 ? 6.866 2.391 -17.031 1.00 96.38 109 VAL A N 1
ATOM 889 C CA . VAL A 1 109 ? 7.177 3.819 -16.863 1.00 96.38 109 VAL A CA 1
ATOM 890 C C . VAL A 1 109 ? 6.066 4.687 -17.451 1.00 96.38 109 VAL A C 1
ATOM 892 O O . VAL A 1 109 ? 5.612 5.629 -16.801 1.00 96.38 109 VAL A O 1
ATOM 895 N N . ARG A 1 110 ? 5.578 4.344 -18.647 1.00 95.38 110 ARG A N 1
ATOM 896 C CA . ARG A 1 110 ? 4.541 5.125 -19.333 1.00 95.38 110 ARG A CA 1
ATOM 897 C C . ARG A 1 110 ? 3.168 4.993 -18.689 1.00 95.38 110 ARG A C 1
ATOM 899 O O . ARG A 1 110 ? 2.500 6.007 -18.502 1.00 95.38 110 ARG A O 1
ATOM 906 N N . SER A 1 111 ? 2.757 3.780 -18.315 1.00 94.62 111 SER A N 1
ATOM 907 C CA . SER A 1 111 ? 1.481 3.566 -17.622 1.00 94.62 111 SER A CA 1
ATOM 908 C C . SER A 1 111 ? 1.488 4.245 -16.258 1.00 94.62 111 SER A C 1
ATOM 910 O O . SER A 1 111 ? 0.544 4.949 -15.912 1.00 94.62 111 SER A O 1
ATOM 912 N N . PHE A 1 112 ? 2.593 4.119 -15.514 1.00 96.69 112 PHE A N 1
ATOM 913 C CA . PHE A 1 112 ? 2.760 4.840 -14.259 1.00 96.69 11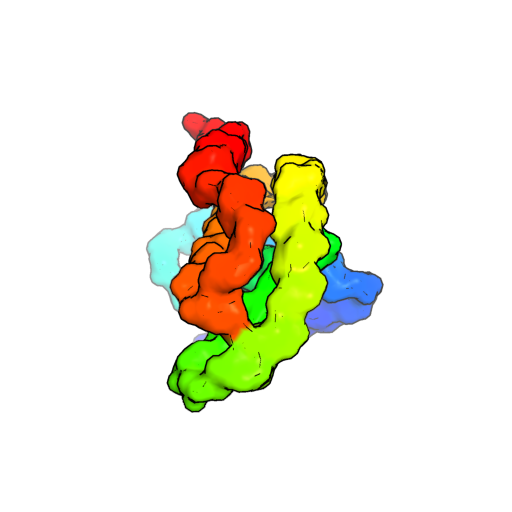2 PHE A CA 1
ATOM 914 C C . PHE A 1 112 ? 2.628 6.345 -14.478 1.00 96.69 112 PHE A C 1
ATOM 916 O O . PHE A 1 112 ? 1.836 6.985 -13.793 1.00 96.69 112 PHE A O 1
ATOM 923 N N . GLY A 1 113 ? 3.353 6.898 -15.458 1.00 95.31 113 GLY A N 1
ATOM 924 C CA . GLY A 1 113 ? 3.352 8.327 -15.751 1.00 95.31 113 GLY A CA 1
ATOM 925 C C . GLY A 1 113 ? 1.973 8.894 -16.096 1.00 95.31 113 GLY A C 1
ATOM 926 O O . GLY A 1 113 ? 1.668 10.023 -15.706 1.00 95.31 113 GLY A O 1
ATOM 927 N N . ALA A 1 114 ? 1.130 8.101 -16.760 1.00 95.25 114 ALA A N 1
ATOM 928 C CA . ALA A 1 114 ? -0.228 8.483 -17.133 1.00 95.25 114 ALA A CA 1
ATOM 929 C C . ALA A 1 114 ? -1.234 8.411 -15.968 1.00 95.25 114 ALA A C 1
ATOM 931 O O . ALA A 1 114 ? -2.111 9.271 -15.869 1.00 95.25 114 ALA A O 1
ATOM 932 N N . ASP A 1 115 ? -1.115 7.414 -15.084 1.00 95.50 115 ASP A N 1
ATOM 933 C CA . ASP A 1 115 ? -2.223 7.034 -14.196 1.00 95.50 115 ASP A CA 1
ATOM 934 C C . ASP A 1 115 ? -1.999 7.324 -12.706 1.00 95.50 115 ASP A C 1
ATOM 936 O O . ASP A 1 115 ? -2.970 7.384 -11.948 1.00 95.50 115 ASP A O 1
ATOM 940 N N . TRP A 1 116 ? -0.759 7.559 -12.260 1.00 96.94 116 TRP A N 1
ATOM 941 C CA . TRP A 1 116 ? -0.452 7.679 -10.826 1.00 96.94 116 TRP A CA 1
ATOM 942 C C . TRP A 1 116 ? -1.243 8.786 -10.106 1.00 96.94 116 TRP A C 1
ATOM 944 O O . TRP A 1 116 ? -1.649 8.587 -8.964 1.00 96.94 116 TRP A O 1
ATOM 954 N N . LYS A 1 117 ? -1.509 9.931 -10.758 1.00 96.75 117 LYS A N 1
ATOM 955 C CA . LYS A 1 117 ? -2.306 11.025 -10.164 1.00 96.75 117 LYS A CA 1
ATOM 956 C C . LYS A 1 117 ? -3.755 10.605 -9.926 1.00 96.75 117 LYS A C 1
ATOM 958 O O . LYS A 1 117 ? -4.303 10.820 -8.852 1.00 96.75 117 LYS A O 1
ATOM 963 N N . ARG A 1 118 ? -4.354 9.935 -10.911 1.00 97.06 118 ARG A N 1
ATOM 964 C CA . ARG A 1 118 ? -5.715 9.402 -10.789 1.00 97.06 118 ARG A CA 1
ATOM 965 C C . ARG A 1 118 ? -5.783 8.330 -9.698 1.00 97.06 118 ARG A C 1
ATOM 967 O O . ARG A 1 118 ? -6.753 8.273 -8.951 1.00 97.06 118 ARG A O 1
ATOM 974 N N . ALA A 1 119 ? -4.742 7.505 -9.584 1.00 97.25 119 ALA A N 1
ATOM 975 C CA . ALA A 1 119 ? -4.648 6.486 -8.545 1.00 97.25 119 ALA A CA 1
ATOM 976 C C . ALA A 1 119 ? -4.611 7.087 -7.130 1.00 97.25 119 ALA A C 1
ATOM 978 O O . ALA A 1 119 ? -5.368 6.641 -6.274 1.00 97.25 119 ALA A O 1
ATOM 979 N N . ILE A 1 120 ? -3.793 8.118 -6.874 1.00 96.69 120 ILE A N 1
ATOM 980 C CA . ILE A 1 120 ? -3.731 8.741 -5.536 1.00 96.69 120 ILE A CA 1
ATOM 981 C C . ILE A 1 120 ? -5.055 9.417 -5.147 1.00 96.69 120 ILE A C 1
ATOM 983 O O . ILE A 1 120 ? -5.443 9.364 -3.981 1.00 96.69 120 ILE A O 1
ATOM 987 N N . GLU A 1 121 ? -5.777 9.999 -6.111 1.00 96.25 121 GLU A N 1
ATOM 988 C CA . GLU A 1 121 ? -7.106 10.581 -5.891 1.00 96.25 121 GLU A CA 1
ATOM 989 C C . GLU A 1 121 ? -8.142 9.507 -5.539 1.00 96.25 121 GLU A C 1
ATOM 991 O O . GLU A 1 121 ? -8.903 9.681 -4.584 1.00 96.25 121 GLU A O 1
ATOM 996 N N . ALA A 1 122 ? -8.137 8.385 -6.266 1.00 97.31 122 ALA A N 1
ATOM 997 C CA . ALA A 1 122 ? -9.016 7.250 -5.999 1.00 97.31 122 ALA A CA 1
ATOM 998 C C . ALA A 1 122 ? -8.757 6.645 -4.610 1.00 97.31 122 ALA A C 1
ATOM 1000 O O . ALA A 1 122 ? -9.699 6.462 -3.841 1.00 97.31 122 ALA A O 1
ATOM 1001 N N . ILE A 1 123 ? -7.484 6.427 -4.254 1.00 97.25 123 ILE A N 1
ATOM 1002 C CA . ILE A 1 123 ? -7.078 5.923 -2.933 1.00 97.25 123 ILE A CA 1
ATOM 1003 C C . ILE A 1 123 ? -7.542 6.874 -1.824 1.00 97.25 123 ILE A C 1
ATOM 1005 O O . ILE A 1 123 ? -8.103 6.429 -0.824 1.00 97.25 123 ILE A O 1
ATOM 1009 N N . ASN A 1 124 ? -7.346 8.185 -1.997 1.00 95.75 124 ASN A N 1
ATOM 1010 C CA . ASN A 1 124 ? -7.818 9.179 -1.035 1.00 95.75 124 ASN A CA 1
ATOM 1011 C C . ASN A 1 124 ? -9.338 9.101 -0.835 1.00 95.75 124 ASN A C 1
ATOM 1013 O O . ASN A 1 124 ? -9.807 9.054 0.301 1.00 95.75 124 ASN A O 1
ATOM 1017 N N . HIS A 1 125 ? -10.107 9.058 -1.924 1.00 95.12 125 HIS A N 1
ATOM 1018 C CA . HIS A 1 125 ? -11.565 8.974 -1.850 1.00 95.12 125 HIS A CA 1
ATOM 1019 C C . HIS A 1 125 ? -12.035 7.701 -1.135 1.00 95.12 125 HIS A C 1
ATOM 1021 O O . HIS A 1 125 ? -12.877 7.770 -0.241 1.00 95.12 125 HIS A O 1
ATOM 1027 N N . GLU A 1 126 ? -11.448 6.557 -1.484 1.00 95.94 126 GLU A N 1
ATOM 1028 C CA . GLU A 1 126 ? -11.789 5.262 -0.899 1.00 95.94 126 GLU A CA 1
ATOM 1029 C C . GLU A 1 126 ? -11.493 5.214 0.608 1.00 95.94 126 GLU A C 1
ATOM 1031 O O . GLU A 1 126 ? -12.329 4.767 1.399 1.00 95.94 126 GLU A O 1
ATOM 1036 N N . ILE A 1 127 ? -10.330 5.718 1.032 1.00 95.88 127 ILE A N 1
ATOM 1037 C CA . ILE A 1 127 ? -9.945 5.749 2.449 1.00 95.88 127 ILE A CA 1
ATOM 1038 C C . ILE A 1 127 ? -10.875 6.671 3.244 1.00 95.88 127 ILE A C 1
ATOM 1040 O O . ILE A 1 127 ? -11.373 6.267 4.294 1.00 95.88 127 ILE A O 1
ATOM 1044 N N . LEU A 1 128 ? -11.173 7.871 2.739 1.00 91.00 128 LEU A N 1
ATOM 1045 C CA . LEU A 1 128 ? -12.055 8.817 3.433 1.00 91.00 128 LEU A CA 1
ATOM 1046 C C . LEU A 1 128 ? -13.500 8.313 3.577 1.00 91.00 128 LEU A C 1
ATOM 1048 O O . LEU A 1 128 ? -14.197 8.737 4.493 1.00 91.00 128 LEU A O 1
ATOM 1052 N N . GLN A 1 129 ? -13.951 7.407 2.706 1.00 93.44 129 GLN A N 1
ATOM 1053 C CA . GLN A 1 129 ? -15.266 6.768 2.823 1.00 93.44 129 GLN A CA 1
ATOM 1054 C C . GLN A 1 129 ? -15.277 5.552 3.755 1.00 93.44 129 GLN A C 1
ATOM 1056 O O . GLN A 1 129 ? -16.326 5.202 4.292 1.00 93.44 129 GLN A O 1
ATOM 1061 N N . SER A 1 130 ? -14.130 4.897 3.940 1.00 94.19 130 SER A N 1
ATOM 1062 C CA . SER A 1 130 ? -14.042 3.619 4.656 1.00 94.19 130 SER A CA 1
ATOM 1063 C C . SER A 1 130 ? -13.931 3.772 6.177 1.00 94.19 130 SER A C 1
ATOM 1065 O O . SER A 1 130 ? -14.362 2.885 6.920 1.00 94.19 130 SER A O 1
ATOM 1067 N N . PHE A 1 131 ? -13.364 4.882 6.657 1.00 94.38 131 PHE A N 1
ATOM 1068 C CA . PHE A 1 131 ? -13.068 5.088 8.078 1.00 94.38 131 PHE A CA 1
ATOM 1069 C C . PHE A 1 131 ? -13.890 6.241 8.656 1.00 94.38 131 PHE A C 1
ATOM 1071 O O . PHE A 1 131 ? -13.761 7.388 8.237 1.00 94.38 131 PHE A O 1
ATOM 1078 N N . THR A 1 132 ? -14.724 5.938 9.653 1.00 83.69 132 THR A N 1
ATOM 1079 C CA . THR A 1 132 ? -15.615 6.917 10.303 1.00 83.69 132 THR A CA 1
ATOM 1080 C C . THR A 1 132 ? -14.853 7.939 11.147 1.00 83.69 132 THR A C 1
ATOM 1082 O O . THR A 1 132 ? -15.259 9.097 11.241 1.00 83.69 132 THR A O 1
ATOM 1085 N N . ASN A 1 133 ? -13.732 7.533 11.748 1.00 90.31 133 ASN A N 1
ATOM 1086 C CA . ASN A 1 133 ? -12.831 8.423 12.465 1.00 90.31 133 ASN A CA 1
ATOM 1087 C C . ASN A 1 133 ? -11.878 9.114 11.483 1.00 90.31 133 ASN A C 1
ATOM 1089 O O . ASN A 1 133 ? -10.931 8.509 10.980 1.00 90.31 133 ASN A O 1
ATOM 1093 N N . PHE A 1 134 ? -12.103 10.409 11.248 1.00 88.69 134 PHE A N 1
ATOM 1094 C CA . PHE A 1 134 ? -11.325 11.199 10.292 1.00 88.69 134 PHE A CA 1
ATOM 1095 C C . PHE A 1 134 ? -9.821 11.247 10.609 1.00 88.69 134 PHE A C 1
ATOM 1097 O O . PHE A 1 134 ? -8.995 11.222 9.692 1.00 88.69 134 PHE A O 1
ATOM 1104 N N . LYS A 1 135 ? -9.440 11.277 11.895 1.00 90.19 135 LYS A N 1
ATOM 1105 C CA . LYS A 1 135 ? -8.024 11.264 12.298 1.00 90.19 135 LYS A CA 1
ATOM 1106 C C . LYS A 1 135 ? -7.368 9.941 11.915 1.00 90.19 135 LYS A C 1
ATOM 1108 O O . LYS A 1 135 ? -6.282 9.948 11.336 1.00 90.19 135 LYS A O 1
ATOM 1113 N N . ASN A 1 136 ? -8.049 8.828 12.188 1.00 92.81 136 ASN A N 1
ATOM 1114 C CA . ASN A 1 136 ? -7.565 7.500 11.825 1.00 92.81 136 ASN A CA 1
ATOM 1115 C C . ASN A 1 136 ? -7.513 7.325 10.298 1.00 92.81 136 ASN A C 1
ATOM 1117 O O . ASN A 1 136 ? -6.470 6.972 9.757 1.00 92.81 136 ASN A O 1
ATOM 1121 N N . GLY A 1 137 ? -8.580 7.693 9.579 1.00 94.88 137 GLY A N 1
ATOM 1122 C CA . GLY A 1 137 ? -8.606 7.664 8.113 1.00 94.88 137 GLY A CA 1
ATOM 1123 C C . GLY A 1 137 ? -7.465 8.469 7.483 1.00 94.88 137 GLY A C 1
ATOM 1124 O O . GLY A 1 137 ? -6.786 7.986 6.577 1.00 94.88 137 GLY A O 1
ATOM 1125 N N . THR A 1 138 ? -7.170 9.657 8.018 1.00 93.06 138 THR A N 1
ATOM 1126 C CA . THR A 1 138 ? -6.038 10.467 7.545 1.00 93.06 138 THR A CA 1
ATOM 1127 C C . THR A 1 138 ? -4.690 9.805 7.842 1.00 93.06 138 THR A C 1
ATOM 1129 O O . THR A 1 138 ? -3.809 9.811 6.984 1.00 93.06 138 THR A O 1
ATOM 1132 N N . ALA A 1 139 ? -4.507 9.203 9.021 1.00 94.06 139 ALA A N 1
ATOM 1133 C CA . ALA A 1 139 ? -3.284 8.467 9.346 1.00 94.06 139 ALA A CA 1
ATOM 1134 C C . ALA A 1 139 ? -3.070 7.266 8.404 1.00 94.06 139 ALA A C 1
ATOM 1136 O O . ALA A 1 139 ? -1.970 7.076 7.884 1.00 94.06 139 ALA A O 1
ATOM 1137 N N . ILE A 1 140 ? -4.134 6.514 8.105 1.00 96.75 140 ILE A N 1
ATOM 1138 C CA . ILE A 1 140 ? -4.108 5.388 7.160 1.00 96.75 140 ILE A CA 1
ATOM 1139 C C . ILE A 1 140 ? -3.739 5.866 5.752 1.00 96.75 140 ILE A C 1
ATOM 1141 O O . ILE A 1 140 ? -2.910 5.241 5.089 1.00 96.75 140 ILE A O 1
ATOM 1145 N N . LEU A 1 141 ? -4.285 7.004 5.310 1.00 96.69 141 LEU A N 1
ATOM 1146 C CA . LEU A 1 141 ? -3.921 7.614 4.031 1.00 96.69 141 LEU A CA 1
ATOM 1147 C C . LEU A 1 141 ? -2.426 7.960 3.965 1.00 96.69 141 LEU A C 1
ATOM 1149 O O . LEU A 1 141 ? -1.763 7.659 2.972 1.00 96.69 141 LEU A O 1
ATOM 1153 N N . GLN A 1 142 ? -1.872 8.554 5.026 1.00 95.50 142 GLN A N 1
ATOM 1154 C CA . GLN A 1 142 ? -0.440 8.867 5.082 1.00 95.50 142 GLN A CA 1
ATOM 1155 C C . GLN A 1 142 ? 0.432 7.602 5.083 1.00 95.50 142 GLN A C 1
ATOM 1157 O O . GLN A 1 142 ? 1.484 7.594 4.439 1.00 95.50 142 GLN A O 1
ATOM 1162 N N . ASN A 1 143 ? -0.009 6.521 5.733 1.00 96.62 143 ASN A N 1
ATOM 1163 C CA . ASN A 1 143 ? 0.670 5.224 5.662 1.00 96.62 143 ASN A CA 1
ATOM 1164 C C . ASN A 1 143 ? 0.662 4.671 4.230 1.00 96.62 143 ASN A C 1
ATOM 1166 O O . ASN A 1 143 ? 1.713 4.262 3.734 1.00 96.62 143 ASN A O 1
ATOM 1170 N N . ALA A 1 144 ? -0.472 4.753 3.525 1.00 97.75 144 ALA A N 1
ATOM 1171 C CA . ALA A 1 144 ? -0.565 4.338 2.127 1.00 97.75 144 ALA A CA 1
ATOM 1172 C C . ALA A 1 144 ? 0.364 5.127 1.209 1.00 97.75 144 ALA A C 1
ATOM 1174 O O . ALA A 1 144 ? 1.086 4.551 0.397 1.00 97.75 144 ALA A O 1
ATOM 1175 N N . PHE A 1 145 ? 0.418 6.443 1.379 1.00 97.00 145 PHE A N 1
ATOM 1176 C CA . PHE A 1 145 ? 1.327 7.299 0.625 1.00 97.00 145 PHE A CA 1
ATOM 1177 C C . PHE A 1 145 ? 2.797 7.057 0.951 1.00 97.00 145 PHE A C 1
ATOM 1179 O O . PHE A 1 145 ? 3.630 7.053 0.044 1.00 97.00 145 PHE A O 1
ATOM 1186 N N . THR A 1 146 ? 3.121 6.788 2.212 1.00 96.94 146 THR A N 1
ATOM 1187 C CA . THR A 1 146 ? 4.481 6.419 2.612 1.00 96.94 146 THR A CA 1
ATOM 1188 C C . THR A 1 146 ? 4.906 5.116 1.941 1.00 96.94 146 THR A C 1
ATOM 1190 O O . THR A 1 146 ? 5.967 5.062 1.317 1.00 96.94 146 THR A O 1
ATOM 1193 N N . GLN A 1 147 ? 4.060 4.087 1.997 1.00 97.81 147 GLN A N 1
ATOM 1194 C CA . GLN A 1 147 ? 4.351 2.792 1.389 1.00 97.81 147 GLN A CA 1
ATOM 1195 C C . GLN A 1 147 ? 4.424 2.867 -0.144 1.00 97.81 147 GLN A C 1
ATOM 1197 O O . GLN A 1 147 ? 5.328 2.299 -0.760 1.00 97.81 147 GLN A O 1
ATOM 1202 N N . PHE A 1 148 ? 3.540 3.639 -0.771 1.00 97.94 148 PHE A N 1
ATOM 1203 C CA . PHE A 1 148 ? 3.603 3.939 -2.199 1.00 97.94 148 PHE A CA 1
ATOM 1204 C C . PHE A 1 148 ? 4.946 4.568 -2.606 1.00 97.94 148 PHE A C 1
ATOM 1206 O O . PHE A 1 148 ? 5.589 4.106 -3.554 1.00 97.94 148 PHE A O 1
ATOM 1213 N N . ILE A 1 149 ? 5.408 5.587 -1.872 1.00 97.75 149 ILE A N 1
ATOM 1214 C CA . ILE A 1 149 ? 6.704 6.227 -2.133 1.00 97.75 149 ILE A CA 1
ATOM 1215 C C . ILE A 1 149 ? 7.851 5.225 -1.984 1.00 97.75 149 ILE A C 1
ATOM 1217 O O . ILE A 1 149 ? 8.752 5.222 -2.822 1.00 97.75 149 ILE A O 1
ATOM 1221 N N . GLN A 1 150 ? 7.811 4.350 -0.976 1.00 97.56 150 GLN A N 1
ATOM 1222 C CA . GLN A 1 150 ? 8.823 3.306 -0.798 1.00 97.56 150 GLN A CA 1
ATOM 1223 C C . GLN A 1 150 ? 8.876 2.353 -1.999 1.00 97.56 150 GLN A C 1
ATOM 1225 O O . GLN A 1 150 ? 9.966 2.077 -2.505 1.00 97.56 150 GLN A O 1
ATOM 1230 N N . TYR A 1 151 ? 7.727 1.900 -2.514 1.00 98.06 151 TYR A N 1
ATOM 1231 C CA . TYR A 1 151 ? 7.683 1.087 -3.735 1.00 98.06 151 TYR A CA 1
ATOM 1232 C C . TYR A 1 151 ? 8.270 1.822 -4.938 1.00 98.06 151 TYR A C 1
ATOM 1234 O O . TYR A 1 151 ? 9.067 1.250 -5.681 1.00 98.06 151 TYR A O 1
ATOM 1242 N N . TYR A 1 152 ? 7.934 3.099 -5.115 1.00 98.12 152 TYR A N 1
ATOM 1243 C CA . TYR A 1 152 ? 8.451 3.888 -6.230 1.00 98.12 152 TYR A CA 1
ATOM 1244 C C . TYR A 1 152 ? 9.964 4.160 -6.122 1.00 98.12 152 TYR A C 1
ATOM 1246 O O . TYR A 1 152 ? 10.688 4.127 -7.116 1.00 98.12 152 TYR A O 1
ATOM 1254 N N . GLN A 1 153 ? 10.483 4.380 -4.913 1.00 97.56 153 GLN A N 1
ATOM 1255 C CA . GLN A 1 153 ? 11.923 4.515 -4.672 1.00 97.56 153 GLN A CA 1
ATOM 1256 C C . GLN A 1 153 ? 12.672 3.210 -4.958 1.00 97.56 153 GLN A C 1
ATOM 1258 O O . GLN A 1 153 ? 13.706 3.236 -5.628 1.00 97.56 153 GLN A O 1
ATOM 1263 N N . ARG A 1 154 ? 12.132 2.071 -4.507 1.00 97.94 154 ARG A N 1
ATOM 1264 C CA . ARG A 1 154 ? 12.657 0.736 -4.829 1.00 97.94 154 ARG A CA 1
ATOM 1265 C C . ARG A 1 154 ? 12.650 0.483 -6.336 1.00 97.94 154 ARG A C 1
ATOM 1267 O O . ARG A 1 154 ? 13.661 0.059 -6.884 1.00 97.94 154 ARG A O 1
ATOM 1274 N N . PHE A 1 155 ? 11.574 0.855 -7.027 1.00 97.81 155 PHE A N 1
ATOM 1275 C CA . PHE A 1 155 ? 11.489 0.797 -8.488 1.00 97.81 155 PHE A CA 1
ATOM 1276 C C . PHE A 1 155 ? 12.595 1.608 -9.178 1.00 97.81 155 PHE A C 1
ATOM 1278 O O . PHE A 1 155 ? 13.314 1.073 -10.023 1.00 97.81 155 PHE A O 1
ATOM 1285 N N . ASN A 1 156 ? 12.809 2.862 -8.767 1.00 96.12 156 ASN A N 1
ATOM 1286 C CA . ASN A 1 156 ? 13.903 3.686 -9.293 1.00 96.12 156 ASN A CA 1
ATOM 1287 C C . ASN A 1 156 ? 15.283 3.077 -9.012 1.00 96.12 156 ASN A C 1
ATOM 1289 O O . ASN A 1 156 ? 16.154 3.096 -9.885 1.00 96.12 156 ASN A O 1
ATOM 1293 N N . LYS A 1 157 ? 15.485 2.503 -7.819 1.00 96.19 157 LYS A N 1
ATOM 1294 C CA . LYS A 1 157 ? 16.724 1.800 -7.464 1.00 96.19 157 LYS A CA 1
ATOM 1295 C C . LYS A 1 157 ? 16.968 0.603 -8.387 1.00 96.19 157 LYS A C 1
ATOM 1297 O O . LYS A 1 157 ? 18.067 0.478 -8.918 1.00 96.19 157 LYS A O 1
ATOM 1302 N N . VAL A 1 158 ? 15.950 -0.222 -8.646 1.00 96.50 158 VAL A N 1
ATOM 1303 C CA . VAL A 1 158 ? 16.039 -1.350 -9.591 1.00 96.50 158 VAL A CA 1
ATOM 1304 C C . VAL A 1 158 ? 16.417 -0.866 -10.995 1.00 96.50 158 VAL A C 1
ATOM 1306 O O . VAL A 1 158 ? 17.337 -1.408 -11.603 1.00 96.50 158 VAL A O 1
ATOM 1309 N N . LEU A 1 159 ? 15.772 0.190 -11.501 1.00 95.06 159 LEU A N 1
ATOM 1310 C CA . LEU A 1 159 ? 16.061 0.755 -12.830 1.00 95.06 159 LEU A CA 1
ATOM 1311 C C . LEU A 1 159 ? 17.429 1.447 -12.945 1.00 95.06 159 LEU A C 1
ATOM 1313 O O . LEU A 1 159 ? 17.884 1.737 -14.057 1.00 95.06 159 LEU A O 1
ATOM 1317 N N . SER A 1 160 ? 18.089 1.704 -11.817 1.00 94.06 160 SER A N 1
ATOM 1318 C CA . SER A 1 160 ? 19.448 2.252 -11.778 1.00 94.06 160 SER A CA 1
ATOM 1319 C C . SER A 1 160 ? 20.517 1.175 -11.998 1.00 94.06 160 SER A C 1
ATOM 1321 O O . SER A 1 160 ? 21.684 1.508 -12.184 1.00 94.06 160 SER A O 1
ATOM 1323 N N . HIS A 1 161 ? 20.137 -0.108 -12.000 1.00 95.06 161 HIS A N 1
ATOM 1324 C CA . HIS A 1 161 ? 21.039 -1.219 -12.288 1.00 95.06 161 HIS A CA 1
ATOM 1325 C C . HIS A 1 161 ? 21.504 -1.212 -13.758 1.00 95.06 161 HIS A C 1
ATOM 1327 O O . HIS A 1 161 ? 20.729 -0.920 -14.673 1.00 95.06 161 HIS A O 1
ATOM 1333 N N . GLU A 1 162 ? 22.753 -1.621 -14.003 1.00 92.44 162 GLU A N 1
ATOM 1334 C CA . GLU A 1 162 ? 23.397 -1.594 -15.329 1.00 92.44 162 GLU A CA 1
ATOM 1335 C C . GLU A 1 162 ? 22.642 -2.379 -16.414 1.00 92.44 162 GLU A C 1
ATOM 1337 O O . GLU A 1 162 ? 22.660 -2.014 -17.590 1.00 92.44 162 GLU A O 1
ATOM 1342 N N . ALA A 1 163 ? 21.904 -3.416 -16.010 1.00 92.12 163 ALA A N 1
ATOM 1343 C CA . ALA A 1 163 ? 21.062 -4.231 -16.886 1.00 92.12 163 ALA A CA 1
ATOM 1344 C C . ALA A 1 163 ? 19.995 -3.414 -17.639 1.00 92.12 163 ALA A C 1
ATOM 1346 O O . ALA A 1 163 ? 19.536 -3.850 -18.693 1.00 92.12 163 ALA A O 1
ATOM 1347 N N . PHE A 1 164 ? 19.631 -2.236 -17.124 1.00 93.75 164 PHE A N 1
ATOM 1348 C CA . PHE A 1 164 ? 18.640 -1.337 -17.712 1.00 93.75 164 PHE A CA 1
ATOM 1349 C C . PHE A 1 164 ? 19.262 -0.051 -18.278 1.00 93.75 164 PHE A C 1
ATOM 1351 O O . PHE A 1 164 ? 18.542 0.913 -18.536 1.00 93.75 164 PHE A O 1
ATOM 1358 N N . ASN A 1 165 ? 20.585 0.033 -18.464 1.00 89.94 165 ASN A N 1
ATOM 1359 C CA . ASN A 1 165 ? 21.239 1.246 -18.983 1.00 89.94 165 ASN A CA 1
ATOM 1360 C C . ASN A 1 165 ? 20.770 1.647 -20.383 1.00 89.94 165 ASN A C 1
ATOM 1362 O O . ASN A 1 165 ? 20.587 2.833 -20.641 1.00 89.94 165 ASN A O 1
ATOM 13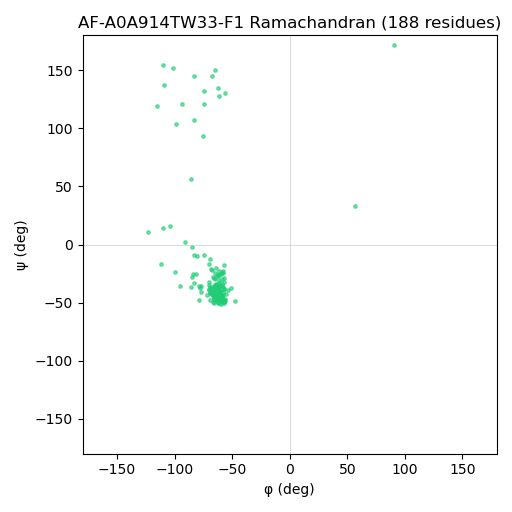66 N N . GLU A 1 166 ? 20.478 0.669 -21.233 1.00 87.75 166 GLU A N 1
ATOM 1367 C CA . GLU A 1 166 ? 19.990 0.881 -22.601 1.00 87.75 166 GLU A CA 1
ATOM 1368 C C . GLU A 1 166 ? 18.515 1.332 -22.656 1.00 87.75 166 GLU A C 1
ATOM 1370 O O . GLU A 1 166 ? 18.022 1.740 -23.706 1.00 87.75 166 GLU A O 1
ATOM 1375 N N . CYS A 1 167 ? 17.791 1.299 -21.529 1.00 89.25 167 CYS A N 1
ATOM 1376 C CA . CYS A 1 167 ? 16.402 1.751 -21.459 1.00 89.25 167 CYS A CA 1
ATOM 1377 C C . CYS A 1 167 ? 16.330 3.285 -21.465 1.00 89.25 167 CYS A C 1
ATOM 1379 O O . CYS A 1 167 ? 16.365 3.924 -20.412 1.00 89.25 167 CYS A O 1
ATOM 1381 N N . THR A 1 168 ? 16.162 3.885 -22.642 1.00 90.56 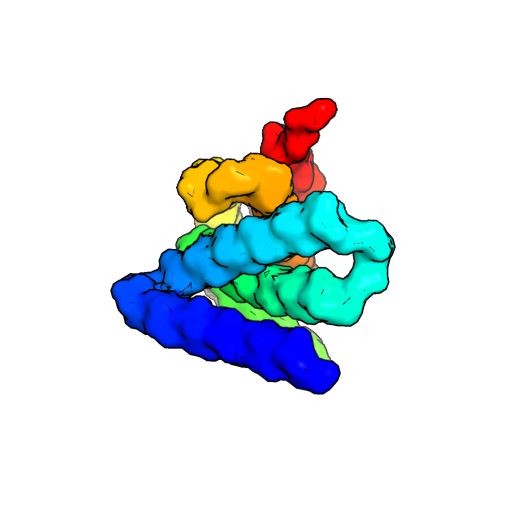168 THR A N 1
ATOM 1382 C CA . THR A 1 168 ? 16.005 5.345 -22.794 1.00 90.56 168 THR A CA 1
ATOM 1383 C C . THR A 1 168 ? 14.757 5.887 -22.094 1.00 90.56 168 THR A C 1
ATOM 1385 O O . THR A 1 168 ? 14.777 7.005 -21.585 1.00 90.56 168 THR A O 1
ATOM 1388 N N . VAL A 1 169 ? 13.711 5.062 -21.958 1.00 91.06 169 VAL A N 1
ATOM 1389 C CA . VAL A 1 169 ? 12.453 5.399 -21.263 1.00 91.06 169 VAL A CA 1
ATOM 1390 C C . VAL A 1 169 ? 12.657 5.820 -19.801 1.00 91.06 169 VAL A C 1
ATOM 1392 O O . VAL A 1 169 ? 11.798 6.480 -19.231 1.00 91.06 169 VAL A O 1
ATOM 1395 N N . LYS A 1 170 ? 13.812 5.522 -19.185 1.00 89.25 170 LYS A N 1
ATOM 1396 C CA . LYS A 1 170 ? 14.156 6.017 -17.840 1.00 89.25 170 LYS A CA 1
ATOM 1397 C C . LYS A 1 170 ? 14.149 7.548 -17.744 1.00 89.25 170 LYS A C 1
ATOM 1399 O O . LYS A 1 170 ? 13.949 8.080 -16.660 1.00 89.25 170 LYS A O 1
ATOM 1404 N N . GLN A 1 171 ? 14.338 8.255 -18.858 1.00 90.75 171 GLN A N 1
ATOM 1405 C CA . GLN A 1 171 ? 14.233 9.717 -18.916 1.00 90.75 171 GLN A CA 1
ATOM 1406 C C . GLN A 1 171 ? 12.793 10.221 -18.709 1.00 90.75 171 GLN A C 1
ATOM 1408 O O . GLN A 1 171 ? 12.604 11.365 -18.310 1.00 90.75 171 GLN A O 1
ATOM 1413 N N . GLU A 1 172 ? 11.787 9.370 -18.940 1.00 93.62 172 GLU A N 1
ATOM 1414 C CA . GLU A 1 172 ? 10.365 9.666 -18.721 1.00 93.62 172 GLU A CA 1
ATOM 1415 C C . GLU A 1 172 ? 9.935 9.421 -17.254 1.00 93.62 172 GLU A C 1
ATOM 1417 O O . GLU A 1 172 ? 8.780 9.664 -16.899 1.00 93.62 172 GLU A O 1
ATOM 1422 N N . LEU A 1 173 ? 10.839 8.946 -16.379 1.00 94.69 173 LEU A N 1
ATOM 1423 C CA . LEU A 1 173 ? 10.536 8.707 -14.965 1.00 94.69 173 LEU A CA 1
ATOM 1424 C C . LEU A 1 173 ? 10.151 10.001 -14.251 1.00 94.69 173 LEU A C 1
ATOM 1426 O O . LEU A 1 173 ? 10.831 11.027 -14.317 1.00 94.69 173 LEU A O 1
ATOM 1430 N N . ILE A 1 174 ? 9.082 9.922 -13.469 1.00 95.62 174 ILE A N 1
ATOM 1431 C CA . ILE A 1 174 ? 8.628 11.050 -12.668 1.00 95.62 174 ILE A CA 1
ATOM 1432 C C . ILE A 1 174 ? 9.564 11.224 -11.478 1.00 95.62 174 ILE A C 1
ATOM 1434 O O . ILE A 1 174 ? 9.862 10.280 -10.745 1.00 95.62 174 ILE A O 1
ATOM 1438 N N . ASN A 1 175 ? 10.011 12.453 -11.244 1.00 94.75 175 ASN A N 1
ATOM 1439 C CA . ASN A 1 175 ? 10.834 12.744 -10.082 1.00 94.75 175 ASN A CA 1
ATOM 1440 C C . ASN A 1 175 ? 10.059 12.435 -8.787 1.00 94.75 175 ASN A C 1
ATOM 1442 O O . ASN A 1 175 ? 8.958 12.949 -8.584 1.00 94.75 175 ASN A O 1
ATOM 1446 N N . VAL A 1 176 ? 10.656 11.646 -7.886 1.00 95.12 176 VAL A N 1
ATOM 1447 C CA . VAL A 1 176 ? 10.063 11.288 -6.582 1.00 95.12 176 VAL A CA 1
ATOM 1448 C C . VAL A 1 176 ? 9.599 12.532 -5.813 1.00 95.12 176 VAL A C 1
ATOM 1450 O O . VAL A 1 176 ? 8.534 12.518 -5.205 1.00 95.12 176 VAL A O 1
ATOM 1453 N N . HIS A 1 177 ? 10.341 13.641 -5.891 1.00 94.00 177 HIS A N 1
ATOM 1454 C CA . HIS A 1 177 ? 9.977 14.894 -5.228 1.00 94.00 177 HIS A CA 1
ATOM 1455 C C . HIS A 1 177 ? 8.692 15.505 -5.788 1.00 94.00 177 HIS A C 1
ATOM 1457 O O . HIS A 1 177 ? 7.906 16.052 -5.020 1.00 94.00 177 HIS A O 1
ATOM 1463 N N . HIS A 1 178 ? 8.444 15.397 -7.096 1.00 95.12 178 HIS A N 1
ATOM 1464 C CA . HIS A 1 178 ? 7.187 15.857 -7.691 1.00 95.12 178 HIS A CA 1
ATOM 1465 C C . HIS A 1 178 ? 6.012 15.041 -7.142 1.00 95.12 178 HIS A C 1
ATOM 1467 O O . HIS A 1 178 ? 5.011 15.622 -6.729 1.00 95.12 178 HIS A O 1
ATOM 1473 N N . ILE A 1 179 ? 6.168 13.719 -7.033 1.00 96.12 179 ILE A N 1
ATOM 1474 C CA . ILE A 1 179 ? 5.160 12.855 -6.407 1.00 96.12 179 ILE A CA 1
ATOM 1475 C C . ILE A 1 179 ? 4.928 13.289 -4.957 1.00 96.12 179 ILE A C 1
ATOM 1477 O O . ILE A 1 179 ? 3.798 13.574 -4.577 1.00 96.12 179 ILE A O 1
ATOM 1481 N N . MET A 1 180 ? 5.987 13.430 -4.157 1.00 94.69 180 MET A N 1
ATOM 1482 C CA . MET A 1 180 ? 5.872 13.868 -2.760 1.00 94.69 180 MET A CA 1
ATOM 1483 C C . MET A 1 180 ? 5.180 15.230 -2.616 1.00 94.69 180 MET A C 1
ATOM 1485 O O . MET A 1 180 ? 4.412 15.427 -1.678 1.00 94.69 180 MET A O 1
ATOM 1489 N N . MET A 1 181 ? 5.441 16.177 -3.521 1.00 94.88 181 MET A N 1
ATOM 1490 C CA . MET A 1 181 ? 4.784 17.488 -3.524 1.00 94.88 181 MET A CA 1
ATOM 1491 C C . MET A 1 181 ? 3.286 17.387 -3.814 1.00 94.88 181 MET A C 1
ATOM 1493 O O . MET A 1 181 ? 2.505 18.077 -3.164 1.00 94.88 181 MET A O 1
ATOM 1497 N N . GLU A 1 182 ? 2.874 16.508 -4.726 1.00 94.50 182 GLU A N 1
ATOM 1498 C CA . GLU A 1 182 ? 1.455 16.235 -4.967 1.00 94.50 182 GLU A CA 1
ATOM 1499 C C . GLU A 1 182 ? 0.795 15.583 -3.743 1.00 94.50 182 GLU A C 1
ATOM 1501 O O . GLU A 1 182 ? -0.267 16.027 -3.311 1.00 94.50 182 GLU A O 1
ATOM 1506 N N . LEU A 1 183 ? 1.465 14.622 -3.096 1.00 94.06 183 LEU A N 1
ATOM 1507 C CA . LEU A 1 183 ? 0.953 13.960 -1.888 1.00 94.06 183 LEU A CA 1
ATOM 1508 C C . LEU A 1 183 ? 0.783 14.921 -0.696 1.00 94.06 183 LEU A C 1
ATOM 1510 O O . LEU A 1 183 ? -0.085 14.711 0.150 1.00 94.06 183 LEU A O 1
ATOM 1514 N N . LYS A 1 184 ? 1.549 16.024 -0.636 1.00 90.88 184 LYS A N 1
ATOM 1515 C CA . LYS A 1 184 ? 1.388 17.052 0.412 1.00 90.88 184 LYS A CA 1
ATOM 1516 C C . LYS A 1 184 ? 0.010 17.720 0.403 1.00 90.88 184 LYS A C 1
ATOM 1518 O O . LYS A 1 184 ? -0.384 18.235 1.446 1.00 90.88 184 LYS A O 1
ATOM 1523 N N . LYS A 1 185 ? -0.717 17.706 -0.722 1.00 90.94 185 LYS A N 1
ATOM 1524 C CA . LYS A 1 185 ? -2.075 18.274 -0.830 1.00 90.94 185 LYS A CA 1
ATOM 1525 C C . LYS A 1 185 ? -3.098 17.545 0.048 1.00 90.94 185 LYS A C 1
ATOM 1527 O O . LYS A 1 185 ? -4.122 18.121 0.384 1.00 90.94 185 LYS A O 1
ATOM 1532 N N . TYR A 1 186 ? -2.792 16.312 0.446 1.00 88.12 186 TYR A N 1
ATOM 1533 C CA . TYR A 1 186 ? -3.653 15.439 1.245 1.00 88.12 186 TYR A CA 1
ATOM 1534 C C . TYR A 1 186 ? -3.204 15.347 2.708 1.00 88.12 186 TYR A C 1
ATOM 1536 O O . TYR A 1 186 ? -3.566 14.412 3.425 1.00 88.12 186 TYR A O 1
ATOM 1544 N N . LYS A 1 187 ? -2.340 16.267 3.152 1.00 78.44 187 LYS A N 1
ATOM 1545 C CA . LYS A 1 187 ? -1.936 16.319 4.555 1.00 78.44 187 LYS A CA 1
ATOM 1546 C C . LYS A 1 187 ? -3.133 16.659 5.447 1.00 78.44 187 LYS A C 1
ATOM 1548 O O . LYS A 1 187 ? -4.009 17.406 5.014 1.00 78.44 187 LYS A O 1
ATOM 1553 N N . PRO A 1 188 ? -3.139 16.168 6.698 1.00 70.88 188 PRO A N 1
ATOM 1554 C CA . PRO A 1 188 ? -4.150 16.564 7.659 1.00 70.88 188 PRO A CA 1
ATOM 1555 C C . PRO A 1 188 ? -4.174 18.085 7.826 1.00 70.88 188 PRO A C 1
ATOM 1557 O O . PRO A 1 188 ? -3.128 18.694 8.059 1.00 70.88 188 PRO A O 1
ATOM 1560 N N . VAL A 1 189 ? -5.363 18.676 7.736 1.00 59.91 189 VAL A N 1
ATOM 1561 C CA . VAL A 1 189 ? -5.617 20.048 8.180 1.00 59.91 189 VAL A CA 1
ATOM 1562 C C . VAL A 1 189 ? -6.240 19.922 9.567 1.00 59.91 189 VAL A C 1
ATOM 1564 O O . VAL A 1 189 ? -7.386 19.491 9.682 1.00 59.91 189 VAL A O 1
ATOM 1567 N N . TYR A 1 190 ? -5.452 20.196 10.604 1.00 56.00 190 TYR A N 1
ATOM 1568 C CA . TYR A 1 190 ? -5.902 20.234 11.997 1.00 56.00 190 TYR A CA 1
ATOM 1569 C C . TYR A 1 190 ? -5.787 21.655 12.530 1.00 56.00 190 TYR A C 1
ATOM 1571 O O . TYR A 1 190 ? -4.771 22.310 12.199 1.00 56.00 190 TYR A O 1
#

Foldseek 3Di:
DVVVVVLVVVVVVLQVVLVPPDDPLLSLLSLLQVLVVVLVVCPVPDDDDDPSNVVSVVVNVVSLVVNLCVLCCVPCVLLLVLLVVQVVCVVVVVLVVLLVCLVVVLVNLVSCLPCVLVSLVVSLVVLCVSHPPPVVSLVSSVVSLVVVLVSLVSSLVSCVDPSNPPPPSNVSHDDSVVSVVSSVVSHDDD

Radius of gyration: 20.28 Å; Cα contacts (8 Å, |Δi|>4): 132; chains: 1; bounding box: 44×35×56 Å

pLDDT: mean 92.13, std 8.25, range [52.53, 98.31]